Protein AF-X1B892-F1 (afdb_monomer)

Sequence (210 aa):
SEYISMDHISTSDSIESSKKTLGRYTFDPNDCYLYYQNTNYLSLSHLRIERKVFGLCFDNVGLSTVQRSTFSMNDVGFYDYDGDSNWVSSNTFSRNDYGMIVEDSHDYVIYDNEFNSNIDMAIYVDNTYGGLIRLNDIFQVSQGSGITIEDCWGTEQTPIEIADNEITSVFHYGIRILHTEHVWMEDNYVMFSYDGIGIEYSSDIGISKV

Structure (mmCIF, N/CA/C/O backbone):
data_AF-X1B892-F1
#
_entry.id   AF-X1B892-F1
#
loop_
_atom_site.group_PDB
_atom_site.id
_atom_site.type_symbol
_atom_site.label_atom_id
_atom_site.label_alt_id
_atom_site.label_comp_id
_atom_site.label_asym_id
_atom_site.label_entity_id
_atom_site.label_seq_id
_atom_site.pdbx_PDB_ins_code
_atom_site.Cartn_x
_atom_site.Cartn_y
_atom_site.Cartn_z
_atom_site.occupancy
_atom_site.B_iso_or_equiv
_atom_site.auth_seq_id
_atom_site.auth_comp_id
_atom_site.auth_asym_id
_atom_site.auth_atom_id
_atom_site.pdbx_PDB_model_num
ATOM 1 N N . SER A 1 1 ? -24.368 16.055 2.708 1.00 36.97 1 SER A N 1
ATOM 2 C CA . SER A 1 1 ? -22.994 15.781 2.268 1.00 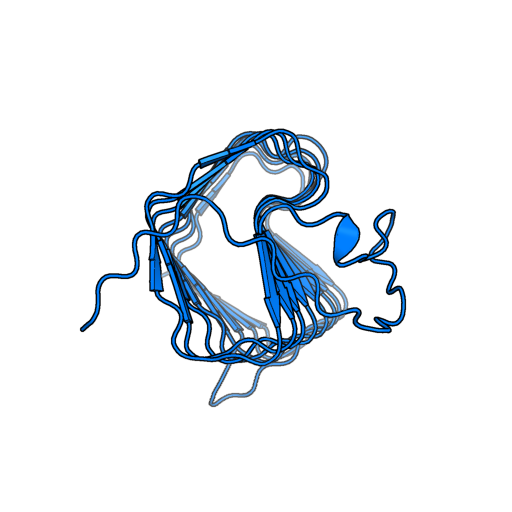36.97 1 SER A CA 1
ATOM 3 C C . SER A 1 1 ? -22.616 16.869 1.288 1.00 36.97 1 SER A C 1
ATOM 5 O O . SER A 1 1 ? -23.187 16.934 0.206 1.00 36.97 1 SER A O 1
ATOM 7 N N . GLU A 1 2 ? -21.763 17.802 1.701 1.00 27.84 2 GLU A N 1
ATOM 8 C CA . GLU A 1 2 ? -21.178 18.753 0.755 1.00 27.84 2 GLU A CA 1
ATOM 9 C C . GLU A 1 2 ? -20.145 17.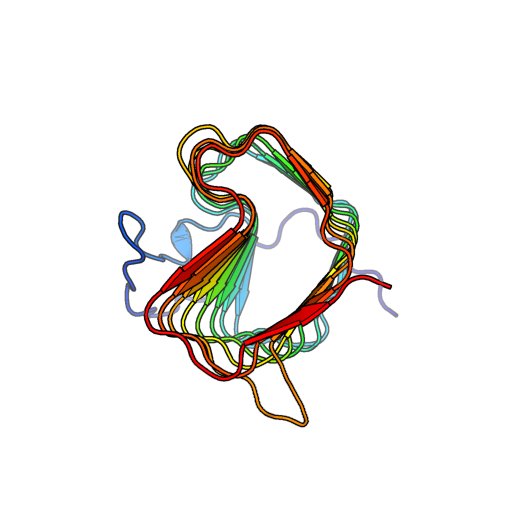991 -0.074 1.00 27.84 2 GLU A C 1
ATOM 11 O O . GLU A 1 2 ? -19.171 17.463 0.453 1.00 27.84 2 GLU A O 1
ATOM 16 N N . TYR A 1 3 ? -20.433 17.845 -1.366 1.00 29.53 3 TYR A N 1
ATOM 17 C CA . TYR A 1 3 ? -19.527 17.248 -2.335 1.00 29.53 3 TYR A CA 1
ATOM 18 C C . TYR A 1 3 ? -18.464 18.297 -2.645 1.00 29.53 3 TYR A C 1
ATOM 20 O O . TYR A 1 3 ? -18.676 19.214 -3.438 1.00 29.53 3 TYR A O 1
ATOM 28 N N . ILE A 1 4 ? -17.343 18.211 -1.946 1.00 33.72 4 ILE A N 1
ATOM 29 C CA . ILE A 1 4 ? -16.215 19.090 -2.183 1.00 33.72 4 ILE A CA 1
ATOM 30 C C . ILE A 1 4 ? -15.430 18.527 -3.378 1.00 33.72 4 ILE A C 1
ATOM 32 O O . ILE A 1 4 ? -14.600 17.636 -3.246 1.00 33.72 4 ILE A O 1
ATOM 36 N N . SER A 1 5 ? -15.746 19.026 -4.574 1.00 30.80 5 SER A N 1
ATOM 37 C CA . SER A 1 5 ? -14.918 18.866 -5.774 1.00 30.80 5 SER A CA 1
ATOM 38 C C . SER A 1 5 ? -13.843 19.950 -5.736 1.00 30.80 5 SER A C 1
ATOM 40 O O . SER A 1 5 ? -14.127 21.102 -6.062 1.00 30.80 5 SER A O 1
ATOM 42 N N . MET A 1 6 ? -12.637 19.619 -5.277 1.00 40.66 6 MET A N 1
ATOM 43 C CA . MET A 1 6 ? -11.525 20.570 -5.161 1.00 40.66 6 MET A CA 1
ATOM 44 C C . MET A 1 6 ? -10.417 20.224 -6.158 1.00 40.66 6 MET A C 1
ATOM 46 O O . MET A 1 6 ? -9.663 19.284 -5.947 1.00 40.66 6 MET A O 1
ATOM 50 N N . ASP A 1 7 ? -10.304 21.030 -7.217 1.00 32.31 7 ASP A N 1
ATOM 51 C CA . ASP A 1 7 ? -9.275 20.904 -8.266 1.00 32.31 7 ASP A CA 1
ATOM 52 C C . ASP A 1 7 ? -7.901 21.486 -7.884 1.00 32.31 7 ASP A C 1
ATOM 54 O O . ASP A 1 7 ? -6.952 21.381 -8.653 1.00 32.31 7 ASP A O 1
ATOM 58 N N . HIS A 1 8 ? -7.755 22.110 -6.715 1.00 38.22 8 HIS A N 1
ATOM 59 C CA . HIS A 1 8 ? -6.452 22.396 -6.110 1.00 38.22 8 HIS A CA 1
ATOM 60 C C . HIS A 1 8 ? -6.674 23.062 -4.753 1.00 38.22 8 HIS A C 1
ATOM 62 O O . HIS A 1 8 ? -7.182 24.183 -4.689 1.00 38.22 8 HIS A O 1
ATOM 68 N N . ILE A 1 9 ? -6.244 22.414 -3.673 1.00 39.62 9 ILE A N 1
ATOM 69 C CA . ILE A 1 9 ? -5.925 23.113 -2.430 1.00 39.62 9 ILE A CA 1
ATOM 70 C C . ILE A 1 9 ? -4.434 22.946 -2.186 1.00 39.62 9 ILE A C 1
ATOM 72 O O . ILE A 1 9 ? -3.948 21.855 -1.920 1.00 39.62 9 ILE A O 1
ATOM 76 N N . SER A 1 10 ? -3.715 24.055 -2.317 1.00 41.19 10 SER A N 1
ATOM 77 C CA . SER A 1 10 ? -2.451 24.260 -1.626 1.00 41.19 10 SER A CA 1
ATOM 78 C C . SER A 1 10 ? -2.811 24.886 -0.281 1.00 41.19 10 SER A C 1
ATOM 80 O O . SER A 1 10 ? -3.174 26.060 -0.220 1.00 41.19 10 SER A O 1
ATOM 82 N N . THR A 1 11 ? -2.784 24.095 0.787 1.00 38.50 11 THR A N 1
ATOM 83 C CA . THR A 1 11 ? -2.780 24.603 2.164 1.00 38.50 11 THR A CA 1
ATOM 84 C C . THR A 1 11 ? -1.348 24.563 2.657 1.00 38.50 11 THR A C 1
ATOM 86 O O . THR A 1 11 ? -0.900 23.583 3.240 1.00 38.50 11 THR A O 1
ATOM 89 N N . SER A 1 12 ? -0.607 25.630 2.368 1.00 38.22 12 SER A N 1
ATOM 90 C CA . SER A 1 12 ? 0.659 25.918 3.031 1.00 38.22 12 SER A CA 1
ATOM 91 C C . SER A 1 12 ? 0.370 26.597 4.371 1.00 38.22 12 SER A C 1
ATOM 93 O O . SER A 1 12 ? 0.472 27.820 4.477 1.00 38.22 12 SER A O 1
ATOM 95 N N . ASP A 1 13 ? 0.005 25.817 5.383 1.00 36.00 13 ASP A N 1
ATOM 96 C CA . ASP A 1 13 ? 0.339 26.199 6.751 1.00 36.00 13 ASP A CA 1
ATOM 97 C C . ASP A 1 13 ? 1.683 25.537 7.057 1.00 36.00 13 ASP A C 1
ATOM 99 O O . ASP A 1 13 ? 1.867 24.338 6.865 1.00 36.00 13 ASP A O 1
ATOM 103 N N . SER A 1 14 ? 2.677 26.355 7.398 1.00 37.66 14 SER A N 1
ATOM 104 C CA . SER A 1 14 ? 4.052 25.918 7.627 1.00 37.66 14 SER A CA 1
ATOM 1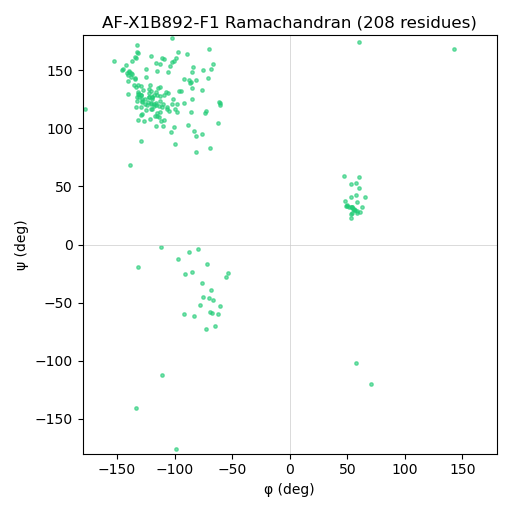05 C C . SER A 1 14 ? 4.104 24.940 8.799 1.00 37.66 14 SER A C 1
ATOM 107 O O . SER A 1 14 ? 4.004 25.355 9.955 1.00 37.66 14 SER A O 1
ATOM 109 N N . ILE A 1 15 ? 4.270 23.659 8.491 1.00 43.66 15 ILE A N 1
ATOM 110 C CA . ILE A 1 15 ? 4.434 22.591 9.471 1.00 43.66 15 ILE A CA 1
ATOM 111 C C . ILE A 1 15 ? 5.931 22.313 9.603 1.00 43.66 15 ILE A C 1
ATOM 113 O O . ILE A 1 15 ? 6.606 21.989 8.626 1.00 43.66 15 ILE A O 1
ATOM 117 N N . GLU A 1 16 ? 6.465 22.459 10.816 1.00 38.34 16 GLU A N 1
ATOM 118 C CA . GLU A 1 16 ? 7.753 21.868 11.186 1.00 38.34 16 GLU A CA 1
ATOM 119 C C . GLU A 1 16 ? 7.575 20.344 11.244 1.00 38.34 16 GLU A C 1
ATOM 121 O O . GLU A 1 16 ? 7.325 19.776 12.302 1.00 38.34 16 GLU A O 1
ATOM 126 N N . SER A 1 17 ? 7.657 19.671 10.097 1.00 44.16 17 SER A N 1
ATOM 127 C CA . SER A 1 17 ? 7.694 18.210 10.050 1.00 44.16 17 SER A CA 1
ATOM 128 C C . SER A 1 17 ? 9.134 17.740 10.247 1.00 44.16 17 SER A C 1
ATOM 130 O O . SER A 1 17 ? 10.042 18.134 9.505 1.00 44.16 17 SER A O 1
ATOM 132 N N . SER A 1 18 ? 9.365 16.876 11.231 1.00 45.47 18 SER A N 1
ATOM 133 C CA . SER A 1 18 ? 10.607 16.114 11.321 1.00 45.47 18 SER A CA 1
ATOM 134 C C . SER A 1 18 ? 10.760 15.248 10.070 1.00 45.47 18 SER A C 1
ATOM 136 O O . SER A 1 18 ? 9.906 14.420 9.779 1.00 45.47 18 SER A O 1
ATOM 138 N N . LYS A 1 19 ? 11.857 15.440 9.334 1.00 53.28 19 LYS A N 1
ATOM 139 C CA . LYS A 1 19 ? 12.235 14.608 8.187 1.00 53.28 19 LYS A CA 1
ATOM 140 C C . LYS A 1 19 ? 12.428 13.154 8.644 1.00 53.28 19 LYS A C 1
ATOM 142 O O . LYS A 1 19 ? 13.298 12.916 9.482 1.00 53.28 19 LYS A O 1
ATOM 147 N N . LYS A 1 20 ? 11.659 12.204 8.101 1.00 55.47 20 LYS A N 1
ATOM 148 C CA . LYS A 1 20 ? 11.778 10.756 8.387 1.00 55.47 20 LYS A CA 1
ATOM 149 C C . LYS A 1 20 ? 12.229 10.014 7.130 1.00 55.47 20 LYS A C 1
ATOM 151 O O . LYS A 1 20 ? 11.725 10.325 6.058 1.00 55.47 20 LYS A O 1
ATOM 156 N N . THR A 1 21 ? 13.198 9.101 7.237 1.00 50.28 21 THR A N 1
ATOM 157 C CA . THR A 1 21 ? 13.815 8.421 6.082 1.00 50.28 21 THR A CA 1
ATOM 158 C C . THR A 1 21 ? 13.361 6.960 5.966 1.00 50.28 21 THR A C 1
ATOM 160 O O . THR A 1 21 ? 13.681 6.162 6.838 1.00 50.28 21 THR A O 1
ATOM 163 N N . LEU A 1 22 ? 12.700 6.616 4.859 1.00 51.62 22 LEU A N 1
ATOM 164 C CA . LEU A 1 22 ? 12.280 5.280 4.422 1.00 51.62 22 LEU A CA 1
ATOM 165 C C . LEU A 1 22 ? 13.218 4.783 3.314 1.00 51.62 22 LEU A C 1
ATOM 167 O O . LEU A 1 22 ? 13.081 5.162 2.145 1.00 51.62 22 LEU A O 1
ATOM 171 N N . GLY A 1 23 ? 14.220 3.971 3.657 1.00 63.06 23 GLY A N 1
ATOM 172 C CA . GLY A 1 23 ? 15.230 3.526 2.690 1.00 63.06 23 GLY A CA 1
ATOM 173 C C . GLY A 1 23 ? 15.961 4.708 2.030 1.00 63.06 23 GLY A C 1
ATOM 174 O O . GLY A 1 23 ? 16.860 5.294 2.634 1.00 63.06 23 GLY A O 1
ATOM 175 N N . ARG A 1 24 ? 15.590 5.059 0.785 1.00 54.97 24 ARG A N 1
ATOM 176 C CA . ARG A 1 24 ? 16.119 6.236 0.059 1.00 54.97 24 ARG A CA 1
ATOM 177 C C . ARG A 1 24 ? 15.235 7.489 0.120 1.00 54.97 24 ARG A C 1
ATOM 179 O O . ARG A 1 24 ? 15.714 8.556 -0.261 1.00 54.97 24 ARG A O 1
ATOM 186 N N . TYR A 1 25 ? 13.984 7.389 0.566 1.00 65.31 25 TYR A N 1
ATOM 187 C CA . TYR A 1 25 ? 13.063 8.527 0.630 1.00 65.31 25 TYR A CA 1
ATOM 188 C C . TYR A 1 25 ? 13.142 9.189 1.981 1.00 65.31 25 TYR A C 1
ATOM 190 O O . TYR A 1 25 ? 13.281 8.517 2.988 1.00 65.31 25 TYR A O 1
ATOM 198 N N . THR A 1 26 ? 13.056 10.509 2.015 1.00 71.81 26 THR A N 1
ATOM 199 C CA . THR A 1 26 ? 12.811 11.236 3.254 1.00 71.81 26 THR A CA 1
ATOM 200 C C . THR A 1 26 ? 11.499 11.967 3.086 1.00 71.81 26 THR A C 1
ATOM 202 O O . THR A 1 26 ? 11.398 12.770 2.164 1.00 71.81 26 THR A O 1
ATOM 205 N N . PHE A 1 27 ? 10.507 11.673 3.925 1.00 72.88 27 PHE A N 1
ATOM 206 C CA . PHE A 1 27 ? 9.233 12.371 3.872 1.00 72.88 27 PHE A CA 1
ATOM 207 C C . PHE A 1 27 ? 9.454 13.860 4.147 1.00 72.88 27 PHE A C 1
ATOM 209 O O . PHE A 1 27 ? 10.015 14.256 5.176 1.00 72.88 27 PHE A O 1
ATOM 216 N N . ASP A 1 28 ? 9.031 14.674 3.191 1.00 76.88 28 ASP A N 1
ATOM 217 C CA . ASP A 1 28 ? 8.958 16.122 3.282 1.00 76.88 28 ASP A CA 1
ATOM 218 C C . ASP A 1 28 ? 7.572 16.503 2.744 1.00 76.88 28 ASP A C 1
ATOM 220 O O . ASP A 1 28 ? 7.287 16.233 1.576 1.00 76.88 28 ASP A O 1
ATOM 224 N N . PRO A 1 29 ? 6.688 17.116 3.547 1.00 76.81 29 PRO A N 1
ATOM 225 C CA . PRO A 1 29 ? 5.362 17.523 3.090 1.00 76.81 29 PRO A CA 1
ATOM 226 C C . PRO A 1 29 ? 5.389 18.402 1.834 1.00 76.81 29 PRO A C 1
ATOM 228 O O . PRO A 1 29 ? 4.421 18.428 1.076 1.00 76.81 29 PRO A O 1
ATOM 231 N N . ASN A 1 30 ? 6.498 19.110 1.582 1.00 79.19 30 ASN A N 1
ATOM 232 C CA . ASN A 1 30 ? 6.658 19.932 0.381 1.00 79.19 30 ASN A CA 1
ATOM 233 C C . ASN A 1 30 ? 6.845 19.107 -0.904 1.00 79.19 30 ASN A C 1
ATOM 235 O O . ASN A 1 30 ? 6.674 19.648 -1.998 1.00 79.19 30 ASN A O 1
ATOM 239 N N . ASP A 1 31 ? 7.176 17.822 -0.783 1.00 88.44 31 ASP A N 1
ATOM 240 C CA . ASP A 1 31 ? 7.338 16.896 -1.903 1.00 88.44 31 ASP A CA 1
ATOM 241 C C . ASP A 1 31 ? 6.007 16.214 -2.299 1.00 88.44 31 ASP A C 1
ATOM 243 O O . ASP A 1 31 ? 5.932 15.536 -3.332 1.00 88.44 31 ASP A O 1
ATOM 247 N N . CYS A 1 32 ? 4.939 16.437 -1.522 1.00 85.50 32 CYS A N 1
ATOM 248 C CA . CYS A 1 32 ? 3.584 15.957 -1.787 1.00 85.50 32 CYS A CA 1
ATOM 249 C C . CYS A 1 32 ? 2.806 16.896 -2.712 1.00 85.50 32 CYS A C 1
ATOM 251 O O . CYS A 1 32 ? 2.765 18.110 -2.513 1.00 85.50 32 CYS A O 1
ATOM 253 N N . TYR A 1 33 ? 2.118 16.339 -3.711 1.00 90.31 33 TYR A N 1
ATOM 254 C CA . TYR A 1 33 ? 1.236 17.143 -4.561 1.00 90.31 33 TYR A CA 1
ATOM 255 C C . TYR A 1 33 ? -0.080 17.512 -3.872 1.00 90.31 33 TYR A C 1
ATOM 257 O O . TYR A 1 33 ? -0.494 18.671 -3.933 1.00 90.31 33 TYR A O 1
ATOM 265 N N . LEU A 1 34 ? -0.720 16.546 -3.208 1.00 90.44 34 LEU A N 1
ATOM 266 C CA . LEU A 1 34 ? -1.817 16.789 -2.275 1.00 90.44 34 LEU A CA 1
ATOM 267 C C . LEU A 1 34 ? -1.400 16.300 -0.894 1.00 90.44 34 LEU A C 1
ATOM 269 O O . LEU A 1 34 ? -0.967 15.159 -0.748 1.00 90.44 34 LEU A O 1
ATOM 273 N N . TYR A 1 35 ? -1.54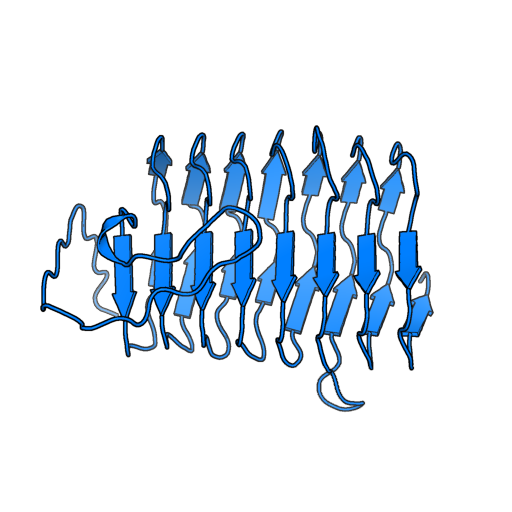6 17.166 0.101 1.00 93.88 35 TYR A N 1
ATOM 274 C CA . TYR A 1 35 ? -1.139 16.892 1.468 1.00 93.88 35 TYR A CA 1
ATOM 275 C C . TYR A 1 35 ? -2.258 17.274 2.429 1.00 93.88 35 TYR A C 1
ATOM 277 O O . TYR A 1 35 ? -2.726 18.416 2.423 1.00 93.88 35 TYR A O 1
ATOM 285 N N . TYR A 1 36 ? -2.685 16.307 3.233 1.00 92.56 36 TYR A N 1
ATOM 286 C CA . TYR A 1 36 ? -3.679 16.489 4.279 1.00 92.56 36 TYR A CA 1
ATOM 287 C C . TYR A 1 36 ? -3.072 16.082 5.611 1.00 92.56 36 TYR A C 1
ATOM 289 O O . TYR A 1 36 ? -2.452 15.026 5.704 1.00 92.56 36 TYR A O 1
ATOM 297 N N . GLN A 1 37 ? -3.282 16.918 6.626 1.00 95.19 37 GLN A N 1
ATOM 298 C CA . GLN A 1 37 ? -2.739 16.689 7.953 1.00 95.19 37 GLN A CA 1
ATOM 299 C C . GLN A 1 37 ? -3.788 16.916 9.038 1.00 95.19 37 GLN A C 1
ATOM 301 O O . GLN A 1 37 ? -4.576 17.861 8.928 1.00 95.19 37 GLN A O 1
ATOM 306 N N . ASN A 1 38 ? -3.756 16.110 10.103 1.00 93.81 38 ASN A N 1
ATOM 307 C CA . ASN A 1 38 ? -4.549 16.312 11.323 1.00 93.81 38 ASN A CA 1
ATOM 308 C C . ASN A 1 38 ? -6.055 16.479 11.042 1.00 93.81 38 ASN A C 1
ATOM 310 O O . ASN A 1 38 ? -6.723 17.355 11.602 1.00 93.81 38 ASN A O 1
ATOM 314 N N . THR A 1 39 ? -6.593 15.681 10.123 1.00 91.75 39 THR A N 1
ATOM 315 C CA . THR A 1 39 ? -7.981 15.798 9.664 1.00 91.75 39 THR A CA 1
ATOM 316 C C . THR A 1 39 ? -8.623 14.431 9.537 1.00 91.75 39 THR A C 1
ATOM 318 O O . THR A 1 39 ? -7.941 13.433 9.379 1.00 91.75 39 THR A O 1
ATOM 321 N N . ASN A 1 40 ? -9.950 14.377 9.585 1.00 95.75 40 ASN A N 1
ATOM 322 C CA . ASN A 1 40 ? -10.691 13.126 9.489 1.00 95.75 40 ASN A CA 1
ATOM 323 C C . ASN A 1 40 ? -11.832 13.238 8.480 1.00 95.75 40 ASN A C 1
ATOM 325 O O . ASN A 1 40 ? -12.256 14.346 8.136 1.00 95.75 40 ASN A O 1
ATOM 329 N N . TYR A 1 41 ? -12.383 12.094 8.076 1.00 96.31 41 TYR A N 1
ATOM 330 C CA . TYR A 1 41 ? -13.592 12.011 7.248 1.00 96.31 41 TYR A CA 1
ATOM 331 C C . TYR A 1 41 ? -13.450 12.646 5.857 1.00 96.31 41 TYR A C 1
ATOM 333 O O . TYR A 1 41 ? -14.415 13.187 5.304 1.00 96.31 41 TYR A O 1
ATOM 341 N N . LEU A 1 42 ? -12.252 12.590 5.270 1.00 95.50 42 LEU A N 1
ATOM 342 C CA . LEU A 1 42 ? -12.055 12.985 3.880 1.00 95.50 42 LEU A CA 1
ATOM 343 C C . LEU A 1 42 ? -12.696 11.949 2.952 1.00 95.50 42 LEU A C 1
ATOM 345 O O . LEU A 1 42 ? -12.650 10.749 3.200 1.00 95.50 42 LEU A O 1
ATOM 349 N N . SER A 1 43 ? -13.270 12.412 1.846 1.00 96.69 43 SER A N 1
ATOM 350 C CA . SER A 1 43 ? -13.787 11.548 0.782 1.00 96.69 43 SER A CA 1
ATOM 351 C C . SER A 1 43 ? -13.225 12.026 -0.549 1.00 96.69 43 SER A C 1
ATOM 353 O O . SER A 1 43 ? -13.830 12.854 -1.233 1.00 96.69 43 SER A O 1
ATOM 355 N N . LEU A 1 44 ? -12.062 11.499 -0.911 1.00 95.94 44 LEU A N 1
ATOM 356 C CA . LEU A 1 44 ? -11.346 11.837 -2.132 1.00 95.94 44 LEU A CA 1
ATOM 357 C C . LEU A 1 44 ? -11.678 10.816 -3.220 1.00 95.94 44 LEU A C 1
ATOM 359 O O . LEU A 1 44 ? -11.654 9.606 -2.989 1.00 95.94 44 LEU A O 1
ATOM 363 N N . SER A 1 45 ? -12.018 11.290 -4.419 1.00 97.19 45 SER A N 1
ATOM 364 C CA . SER A 1 45 ? -12.272 10.382 -5.536 1.00 97.19 45 SER A CA 1
ATOM 365 C C . SER A 1 45 ? -11.992 10.993 -6.896 1.00 97.19 45 SER A C 1
ATOM 367 O O . SER A 1 45 ? -12.053 12.212 -7.040 1.00 97.19 45 SER A O 1
ATOM 369 N N . HIS A 1 46 ? -11.756 10.139 -7.896 1.00 96.38 46 HIS A N 1
ATOM 370 C CA . HIS A 1 46 ? -11.527 10.545 -9.289 1.00 96.38 46 HIS A CA 1
ATOM 371 C C . HIS A 1 46 ? -10.333 11.496 -9.462 1.00 96.38 46 HIS A C 1
ATOM 373 O O . HIS A 1 46 ? -10.310 12.313 -10.383 1.00 96.38 46 HIS A O 1
ATOM 379 N N . LEU A 1 47 ? -9.333 11.388 -8.583 1.00 95.50 47 LEU A N 1
ATOM 380 C CA . LEU A 1 47 ? -8.093 12.143 -8.706 1.00 95.50 47 LEU A CA 1
ATOM 381 C C . LEU A 1 47 ? -7.224 11.538 -9.807 1.00 95.50 47 LEU A C 1
ATOM 383 O O . LEU A 1 47 ? -7.228 10.328 -10.035 1.00 95.50 47 LEU A O 1
ATOM 387 N N . ARG A 1 48 ? -6.425 12.381 -10.458 1.00 96.88 48 ARG A N 1
ATOM 388 C CA . ARG A 1 48 ? -5.370 11.947 -11.372 1.00 96.88 48 ARG A CA 1
ATOM 389 C C . ARG A 1 48 ? -4.084 12.687 -11.037 1.00 96.88 48 ARG A C 1
ATOM 391 O O . ARG A 1 48 ? -3.975 13.877 -11.321 1.00 96.88 48 ARG A O 1
ATOM 398 N N . ILE A 1 49 ? -3.127 11.983 -10.440 1.00 94.94 49 ILE A N 1
ATOM 399 C CA . ILE A 1 49 ? -1.872 12.565 -9.955 1.00 94.94 49 ILE A CA 1
ATOM 400 C C . ILE A 1 49 ? -0.696 11.840 -10.600 1.00 94.94 49 ILE A C 1
ATOM 402 O O . ILE A 1 49 ? -0.565 10.618 -10.492 1.00 94.94 49 ILE A O 1
ATOM 406 N N . GLU A 1 50 ? 0.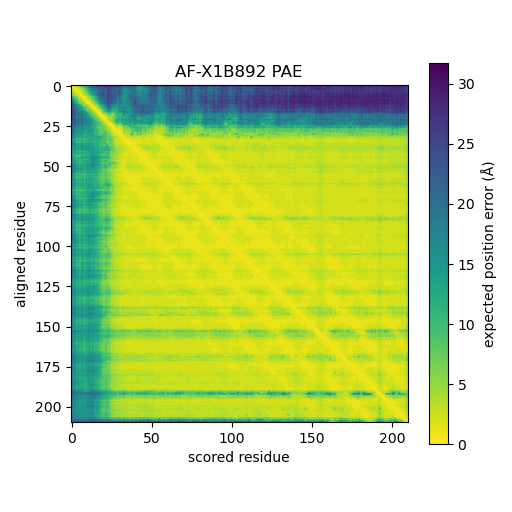159 12.598 -11.288 1.00 95.94 50 GLU A N 1
ATOM 407 C CA . GLU A 1 50 ? 1.285 12.030 -12.022 1.00 95.94 50 GLU A CA 1
ATOM 408 C C . GLU A 1 50 ? 2.568 12.853 -11.897 1.00 95.94 50 GLU A C 1
ATOM 410 O O . GLU A 1 50 ? 2.520 14.089 -11.854 1.00 95.94 50 GLU A O 1
ATOM 415 N N . ARG A 1 51 ? 3.718 12.164 -11.962 1.00 93.38 51 ARG A N 1
ATOM 416 C CA . ARG A 1 51 ? 5.062 12.770 -12.055 1.00 93.38 51 ARG A CA 1
ATOM 417 C C . ARG A 1 51 ? 5.407 13.665 -10.870 1.00 93.38 51 ARG A C 1
ATOM 419 O O . ARG A 1 51 ? 5.832 14.811 -11.050 1.00 93.38 51 ARG A O 1
ATOM 426 N N . LYS A 1 52 ? 5.181 13.142 -9.669 1.00 94.69 52 LYS A N 1
ATOM 427 C CA . LYS A 1 52 ? 5.494 13.766 -8.380 1.00 94.69 52 LYS A CA 1
ATOM 428 C C . LYS A 1 52 ? 6.456 12.890 -7.597 1.00 94.69 52 LYS A C 1
ATOM 430 O O . LYS A 1 52 ? 6.579 11.712 -7.894 1.00 94.69 52 LYS A O 1
ATOM 435 N N . VAL A 1 53 ? 7.109 13.462 -6.594 1.00 94.00 53 VAL A N 1
ATOM 436 C CA . VAL A 1 53 ? 7.829 12.640 -5.619 1.00 94.00 53 VAL A CA 1
ATOM 437 C C . VAL A 1 53 ? 6.780 11.862 -4.825 1.00 94.00 53 VAL A C 1
ATOM 439 O O . VAL A 1 53 ? 6.696 10.650 -4.965 1.00 94.00 53 VAL A O 1
ATOM 442 N N . PHE A 1 54 ? 5.857 12.555 -4.153 1.00 95.38 54 PHE A N 1
ATOM 443 C CA . PHE A 1 54 ? 4.686 11.926 -3.544 1.00 95.38 54 PHE A CA 1
ATOM 444 C C . PHE A 1 54 ? 3.387 12.422 -4.197 1.00 95.38 54 PHE A C 1
ATOM 446 O O . PHE A 1 54 ? 3.174 13.625 -4.380 1.00 95.38 54 PHE A O 1
ATOM 453 N N . GLY A 1 55 ? 2.506 11.494 -4.577 1.00 96.62 55 GLY A N 1
ATOM 454 C CA . GLY A 1 55 ? 1.229 11.806 -5.215 1.00 96.62 55 GLY A CA 1
ATOM 455 C C . GLY A 1 55 ? 0.220 12.411 -4.234 1.00 96.62 55 GLY A C 1
ATOM 456 O O . GLY A 1 55 ? -0.079 13.606 -4.291 1.00 96.62 55 GLY A O 1
ATOM 457 N N . LEU A 1 56 ? -0.310 11.582 -3.339 1.00 96.75 56 LEU A N 1
ATOM 458 C CA . LEU A 1 56 ? -1.177 11.992 -2.232 1.00 96.75 56 LEU A CA 1
ATOM 459 C C . LEU A 1 56 ? -0.543 11.560 -0.909 1.00 96.75 56 LEU A C 1
ATOM 461 O O . LEU A 1 56 ? -0.051 10.441 -0.805 1.00 96.75 56 LEU A O 1
ATOM 465 N N . CYS A 1 57 ? -0.585 12.443 0.081 1.00 97.56 57 CYS A N 1
ATOM 466 C CA . CYS A 1 57 ? -0.014 12.220 1.399 1.00 97.56 57 CYS A CA 1
ATOM 467 C C . CYS A 1 57 ? -1.039 12.521 2.491 1.00 97.56 57 CYS A C 1
ATOM 469 O O . CYS A 1 57 ? -1.624 13.612 2.513 1.00 97.56 57 CYS A O 1
ATOM 471 N N . PHE A 1 58 ? -1.209 11.568 3.394 1.00 96.44 58 PHE A N 1
ATOM 472 C CA . PHE A 1 58 ? -1.925 11.682 4.654 1.00 96.44 58 PHE A CA 1
ATOM 473 C C . PHE A 1 58 ? -0.904 11.640 5.797 1.00 96.44 58 PHE A C 1
ATOM 475 O O . PHE A 1 58 ? -0.043 10.770 5.811 1.00 96.44 58 PHE A O 1
ATOM 482 N N . ASP A 1 59 ? -0.976 12.610 6.709 1.00 96.00 59 ASP A N 1
ATOM 483 C CA . ASP A 1 59 ? -0.183 12.658 7.947 1.00 96.00 59 ASP A CA 1
ATOM 484 C C . ASP A 1 59 ? -1.132 12.903 9.129 1.00 96.00 59 ASP A C 1
ATOM 486 O O . ASP A 1 59 ? -1.759 13.965 9.228 1.00 96.00 59 ASP A O 1
ATOM 490 N N . ASN A 1 60 ? -1.298 11.906 9.997 1.00 95.94 60 ASN A N 1
ATOM 491 C CA . ASN A 1 60 ? -2.292 11.922 11.069 1.00 95.94 60 ASN A CA 1
ATOM 492 C C . ASN A 1 60 ? -3.707 12.211 10.532 1.00 95.94 60 ASN A C 1
ATOM 494 O O . ASN A 1 60 ? -4.395 13.160 10.938 1.00 95.94 60 ASN A O 1
ATOM 498 N N . VAL A 1 61 ? -4.111 11.432 9.525 1.00 96.19 61 VAL A N 1
ATOM 499 C CA . VAL A 1 61 ? -5.447 11.484 8.921 1.00 96.19 61 VAL A CA 1
ATOM 500 C C . VAL A 1 61 ? -6.192 10.203 9.238 1.00 96.19 61 VAL A C 1
ATOM 502 O O . VAL A 1 61 ? -5.641 9.121 9.077 1.00 96.19 61 VAL A O 1
ATOM 505 N N . GLY A 1 62 ? -7.460 10.306 9.625 1.00 97.00 62 GLY A N 1
ATOM 506 C CA . GLY A 1 62 ? -8.260 9.131 9.950 1.00 97.00 62 GLY A CA 1
ATOM 507 C C . GLY A 1 62 ? -9.646 9.095 9.323 1.00 97.00 62 GLY A C 1
ATOM 508 O O . GLY A 1 62 ? -10.179 10.094 8.821 1.00 97.00 62 GLY A O 1
ATOM 509 N N . LEU A 1 63 ? -10.257 7.911 9.360 1.00 97.94 63 LEU A N 1
ATOM 510 C CA . LEU A 1 63 ? -11.632 7.635 8.933 1.00 97.94 63 LEU A CA 1
ATOM 511 C C . LEU A 1 63 ? -11.945 8.196 7.538 1.00 97.94 63 LEU A C 1
ATOM 513 O O . LEU A 1 63 ? -13.048 8.687 7.280 1.00 97.94 63 LEU A O 1
ATOM 517 N N . SER A 1 64 ? -10.946 8.193 6.659 1.00 97.75 64 SER A N 1
ATOM 518 C CA . SER A 1 64 ? -11.006 8.827 5.348 1.00 97.75 64 SER A CA 1
ATOM 519 C C . SER A 1 64 ? -11.052 7.790 4.234 1.00 97.75 64 SER A C 1
ATOM 521 O O . SER A 1 64 ? -10.708 6.627 4.415 1.00 97.75 64 SER A O 1
ATOM 523 N N . THR A 1 65 ? -11.518 8.194 3.056 1.00 98.06 65 THR A N 1
ATOM 524 C CA . THR A 1 65 ? -11.622 7.322 1.886 1.00 98.06 65 THR A CA 1
ATOM 525 C C . THR A 1 65 ? -10.944 7.946 0.676 1.00 98.06 65 THR A C 1
ATOM 527 O O . THR A 1 65 ? -11.206 9.104 0.341 1.00 98.06 65 TH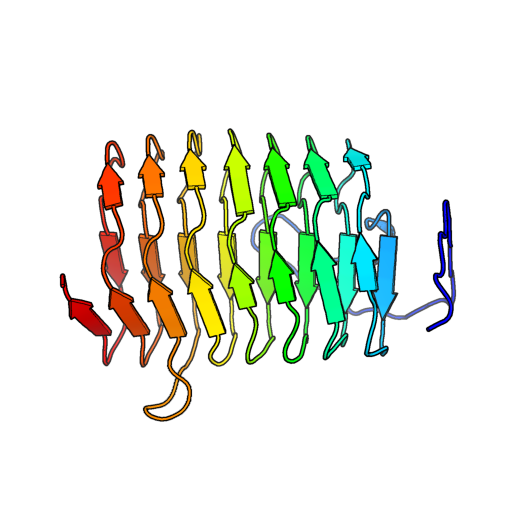R A O 1
ATOM 530 N N . VAL A 1 66 ? -10.130 7.152 -0.020 1.00 98.44 66 VAL A N 1
ATOM 531 C CA . VAL A 1 66 ? -9.539 7.471 -1.324 1.00 98.44 66 VAL A CA 1
ATOM 532 C C . VAL A 1 66 ? -9.983 6.412 -2.320 1.00 98.44 66 VAL A C 1
ATOM 534 O O . VAL A 1 66 ? -9.652 5.236 -2.170 1.00 98.44 66 VAL A O 1
ATOM 537 N N . GLN A 1 67 ? -10.736 6.808 -3.346 1.00 98.56 67 GLN A N 1
ATOM 538 C CA . GLN A 1 67 ? -11.284 5.835 -4.290 1.00 98.56 67 GLN A CA 1
ATOM 539 C C . GLN A 1 67 ? -11.304 6.275 -5.749 1.00 98.56 67 GLN A C 1
ATOM 541 O O . GLN A 1 67 ? -11.402 7.464 -6.052 1.00 98.56 67 GLN A O 1
ATOM 546 N N . ARG A 1 68 ? -11.285 5.315 -6.681 1.00 98.06 68 ARG A N 1
ATOM 547 C CA . ARG A 1 68 ? -11.451 5.576 -8.129 1.00 98.06 68 ARG A CA 1
ATOM 548 C C . ARG A 1 68 ? -10.474 6.604 -8.688 1.00 98.06 68 ARG A C 1
ATOM 550 O O . ARG A 1 68 ? -10.833 7.383 -9.567 1.00 98.06 68 ARG A O 1
ATOM 557 N N . SER A 1 69 ? -9.271 6.652 -8.138 1.00 98.19 69 SER A N 1
ATOM 558 C CA . SER A 1 69 ? -8.233 7.607 -8.509 1.00 98.19 69 SER A CA 1
ATOM 559 C C . SER A 1 69 ? -7.081 6.910 -9.223 1.00 98.19 69 SER A C 1
ATOM 561 O O . SER A 1 69 ? -6.907 5.697 -9.131 1.00 98.19 69 SER A O 1
ATOM 563 N N . THR A 1 70 ? -6.289 7.681 -9.959 1.00 98.44 70 THR A N 1
ATOM 564 C CA . THR A 1 70 ? -5.104 7.196 -10.664 1.00 98.44 70 THR A CA 1
ATOM 565 C C . THR A 1 70 ? -3.866 7.927 -10.165 1.00 98.44 70 THR A C 1
ATOM 567 O O . THR A 1 70 ? -3.766 9.149 -10.295 1.00 98.44 70 THR A O 1
ATOM 570 N N . PHE A 1 71 ? -2.900 7.163 -9.660 1.00 98.25 71 PHE A N 1
ATOM 571 C CA . PHE A 1 71 ? -1.594 7.642 -9.219 1.00 98.25 71 PHE A CA 1
ATOM 572 C C . PHE A 1 71 ? -0.527 6.990 -10.096 1.00 98.25 71 PHE A C 1
ATOM 574 O O . PHE A 1 71 ? -0.343 5.770 -10.039 1.00 98.25 71 PHE A O 1
ATOM 581 N N . SER A 1 72 ? 0.145 7.761 -10.957 1.00 98.19 72 SER A N 1
ATOM 582 C CA . SER A 1 72 ? 1.118 7.163 -11.880 1.00 98.19 72 SER A CA 1
ATOM 583 C C . SER A 1 72 ? 2.404 7.939 -12.104 1.00 98.19 72 SER A C 1
ATOM 585 O O . SER A 1 72 ? 2.406 9.165 -12.125 1.00 98.19 72 SER A O 1
ATOM 587 N N . MET A 1 73 ? 3.504 7.225 -12.356 1.00 97.62 73 MET A N 1
ATOM 588 C CA . MET A 1 73 ? 4.819 7.837 -12.596 1.00 97.62 73 MET A CA 1
ATOM 589 C C . MET A 1 73 ? 5.277 8.751 -11.447 1.00 97.62 73 MET A C 1
ATOM 591 O O . MET A 1 73 ? 5.949 9.745 -11.713 1.00 97.62 73 MET A O 1
ATOM 595 N N . ASN A 1 74 ? 4.869 8.470 -10.208 1.00 96.44 74 ASN A N 1
ATOM 596 C CA . ASN A 1 74 ? 5.370 9.145 -9.011 1.00 96.44 74 ASN A CA 1
ATOM 597 C C . ASN A 1 74 ? 6.472 8.309 -8.352 1.00 96.44 74 ASN A C 1
ATOM 599 O O . ASN A 1 74 ? 6.568 7.119 -8.630 1.00 96.44 74 ASN A O 1
ATOM 603 N N . ASP A 1 75 ? 7.254 8.867 -7.437 1.00 97.44 75 ASP A N 1
ATOM 604 C CA . ASP A 1 75 ? 8.111 8.004 -6.618 1.00 97.44 75 ASP A CA 1
ATOM 605 C C . ASP A 1 75 ? 7.223 7.201 -5.649 1.00 97.44 75 ASP A C 1
ATOM 607 O O . ASP A 1 75 ? 7.305 5.981 -5.590 1.00 97.44 75 ASP A O 1
ATOM 611 N N . VAL A 1 76 ? 6.263 7.855 -4.990 1.00 98.12 76 VAL A N 1
ATOM 612 C CA . VAL A 1 76 ? 5.228 7.213 -4.168 1.00 98.12 76 VAL A CA 1
ATOM 613 C C . VAL A 1 76 ? 3.845 7.659 -4.638 1.00 98.12 76 VAL A C 1
ATOM 615 O O . VAL A 1 76 ? 3.560 8.856 -4.717 1.00 98.12 76 VAL A O 1
ATOM 618 N N . GLY A 1 77 ? 2.966 6.710 -4.971 1.00 98.19 77 GLY A N 1
ATOM 619 C CA . GLY A 1 77 ? 1.608 7.013 -5.433 1.00 98.19 77 GLY A CA 1
ATOM 620 C C . GLY A 1 77 ? 0.720 7.589 -4.326 1.00 98.19 77 GLY A C 1
ATOM 621 O O . GLY A 1 77 ? 0.219 8.710 -4.455 1.00 98.19 77 GLY A O 1
ATOM 622 N N . PHE A 1 78 ? 0.560 6.836 -3.239 1.00 98.38 78 PHE A N 1
ATOM 623 C CA . PHE A 1 78 ? -0.136 7.261 -2.023 1.00 98.38 78 PHE A CA 1
ATOM 624 C C . PHE A 1 78 ? 0.684 6.912 -0.779 1.00 98.38 78 PHE A C 1
ATOM 626 O O . PHE A 1 78 ? 1.225 5.812 -0.686 1.00 98.38 78 PHE A O 1
ATOM 633 N N . TYR A 1 79 ? 0.774 7.856 0.152 1.00 97.94 79 TYR A N 1
ATOM 634 C CA . TYR A 1 79 ? 1.463 7.699 1.423 1.00 97.94 79 TYR A CA 1
ATOM 635 C C . TYR A 1 79 ? 0.507 8.011 2.573 1.00 97.94 79 TYR A C 1
ATOM 637 O O . TYR A 1 79 ? -0.025 9.120 2.633 1.00 97.94 79 TYR A O 1
ATOM 645 N N . ASP A 1 80 ? 0.285 7.034 3.447 1.00 97.69 80 ASP A N 1
ATOM 646 C CA . ASP A 1 80 ? -0.494 7.169 4.678 1.00 97.69 80 ASP A CA 1
ATOM 647 C C . ASP A 1 80 ? 0.442 7.021 5.878 1.00 97.69 80 ASP A C 1
ATOM 649 O O . ASP A 1 80 ? 1.051 5.967 6.056 1.00 97.69 80 ASP A O 1
ATOM 653 N N . TYR A 1 81 ? 0.608 8.094 6.644 1.00 96.88 81 TYR A N 1
ATOM 654 C CA . TYR A 1 81 ? 1.511 8.166 7.784 1.00 96.88 81 TYR A CA 1
ATOM 655 C C . TYR A 1 81 ? 0.742 8.539 9.047 1.00 96.88 81 TYR A C 1
ATOM 657 O O . TYR A 1 81 ? 0.000 9.525 9.042 1.00 96.88 81 TYR A O 1
ATOM 665 N N . ASP A 1 82 ? 0.940 7.776 10.125 1.00 96.12 82 ASP A N 1
ATOM 666 C CA . ASP A 1 82 ? 0.222 7.958 11.400 1.00 96.12 82 ASP A CA 1
ATOM 667 C C . ASP A 1 82 ? -1.312 7.965 11.202 1.00 96.12 82 ASP A C 1
ATOM 669 O O . ASP A 1 82 ? -2.054 8.703 11.847 1.00 96.12 82 ASP A O 1
ATOM 673 N N . GLY A 1 83 ? -1.795 7.207 10.211 1.00 96.12 83 GLY A N 1
ATOM 674 C CA . GLY A 1 83 ? -3.194 7.184 9.802 1.00 96.12 83 GLY A CA 1
ATOM 675 C C . GLY A 1 83 ? -4.050 6.240 10.645 1.00 96.12 83 GLY A C 1
ATOM 676 O O . GLY A 1 83 ? -3.574 5.224 11.145 1.00 96.12 83 GLY A O 1
ATOM 677 N N . ASP A 1 84 ? -5.345 6.539 10.758 1.00 96.94 84 ASP A N 1
ATOM 678 C CA . ASP A 1 84 ? -6.304 5.719 11.516 1.00 96.94 84 ASP A CA 1
ATOM 679 C C . ASP A 1 84 ? -7.495 5.305 10.650 1.00 96.94 84 ASP A C 1
ATOM 681 O O . ASP A 1 84 ? -8.319 6.141 10.271 1.00 96.94 84 ASP A O 1
ATOM 685 N N . SER A 1 85 ? -7.665 4.008 10.393 1.00 97.88 85 SER A N 1
ATOM 686 C CA . SER A 1 85 ? -8.888 3.476 9.779 1.00 97.88 85 SER A CA 1
ATOM 687 C C . SER A 1 85 ? -9.205 4.078 8.398 1.00 97.88 85 SER A C 1
ATOM 689 O O . SER A 1 85 ? -10.368 4.334 8.057 1.00 97.88 85 SER A O 1
ATOM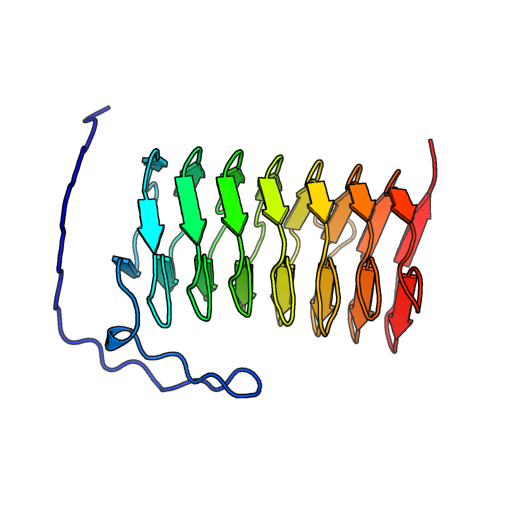 691 N N . ASN A 1 86 ? -8.175 4.350 7.593 1.00 98.19 86 ASN A N 1
ATOM 692 C CA . ASN A 1 86 ? -8.336 4.875 6.238 1.00 98.19 86 ASN A CA 1
ATOM 693 C C . ASN A 1 86 ? -8.657 3.764 5.231 1.00 98.19 86 ASN A C 1
ATOM 695 O O . ASN A 1 86 ? -8.103 2.667 5.274 1.00 98.19 86 ASN A O 1
ATOM 699 N N . TRP A 1 87 ? -9.545 4.070 4.282 1.00 98.62 87 TRP A N 1
ATOM 700 C CA . TRP A 1 87 ? -9.994 3.154 3.236 1.00 98.62 87 TRP A CA 1
ATOM 701 C C . TRP A 1 87 ? -9.490 3.594 1.861 1.00 98.62 87 TRP A C 1
ATOM 703 O O . TRP A 1 87 ? -9.890 4.635 1.337 1.00 98.62 87 TRP A O 1
ATOM 713 N N . VAL A 1 88 ? -8.692 2.754 1.211 1.00 98.75 88 VAL A N 1
ATOM 714 C CA . VAL A 1 88 ? -8.183 2.969 -0.148 1.00 98.75 88 VAL A CA 1
ATOM 715 C C . VAL A 1 88 ? -8.732 1.898 -1.077 1.00 98.75 88 VAL A C 1
ATOM 717 O O . VAL A 1 88 ? -8.407 0.719 -0.927 1.00 98.75 88 VAL A O 1
ATOM 720 N N . SER A 1 89 ? -9.580 2.284 -2.036 1.00 98.81 89 SER A N 1
ATOM 721 C CA . SER A 1 89 ? -10.237 1.304 -2.910 1.00 98.81 89 SER A CA 1
ATOM 722 C C . SER A 1 89 ? -10.512 1.692 -4.352 1.00 98.81 89 SER A C 1
ATOM 724 O O . SER A 1 89 ? -10.760 2.849 -4.685 1.00 98.81 89 SER A O 1
ATOM 726 N N . SER A 1 90 ? -10.516 0.695 -5.239 1.00 98.62 90 SER A N 1
ATOM 727 C CA . SER A 1 90 ? -10.792 0.884 -6.668 1.00 98.62 90 SER A CA 1
ATOM 728 C C . SER A 1 90 ? -9.884 1.933 -7.317 1.00 98.62 90 SER A C 1
ATOM 730 O O . SER A 1 90 ? -10.325 2.662 -8.204 1.00 98.62 90 SER A O 1
ATOM 732 N N . ASN A 1 91 ? -8.639 2.071 -6.854 1.00 98.75 91 ASN A N 1
ATOM 733 C CA . ASN A 1 91 ? -7.647 2.975 -7.434 1.00 98.75 91 ASN A CA 1
ATOM 734 C C . ASN A 1 91 ? -6.688 2.226 -8.365 1.00 98.75 91 ASN A C 1
ATOM 736 O O . ASN A 1 91 ? -6.507 1.016 -8.253 1.00 98.75 91 ASN A O 1
ATOM 740 N N . THR A 1 92 ? -6.024 2.973 -9.245 1.00 98.75 92 THR A N 1
ATOM 741 C CA . THR A 1 92 ? -4.938 2.468 -10.090 1.00 98.75 92 THR A CA 1
ATOM 742 C C . THR A 1 92 ? -3.621 3.131 -9.696 1.00 98.75 92 THR A C 1
ATOM 744 O O . THR A 1 92 ? -3.460 4.346 -9.846 1.00 98.75 92 THR A O 1
ATOM 747 N N . PHE A 1 93 ? -2.654 2.329 -9.264 1.00 98.75 93 PHE A N 1
ATOM 748 C CA . PHE A 1 93 ? -1.285 2.733 -8.953 1.00 98.75 93 PHE A CA 1
ATOM 749 C C . PHE A 1 93 ? -0.346 2.169 -10.012 1.00 98.75 93 PHE A C 1
ATOM 751 O O . PHE A 1 93 ? -0.095 0.964 -10.032 1.00 98.75 93 PHE A O 1
ATOM 758 N N . SER A 1 94 ? 0.179 3.011 -10.906 1.00 98.56 94 SER A N 1
ATOM 759 C CA . SER A 1 94 ? 0.990 2.506 -12.018 1.00 98.56 94 SER A CA 1
ATOM 760 C C . SER A 1 94 ? 2.311 3.218 -12.252 1.00 98.56 94 SER A C 1
ATOM 762 O O . SER A 1 94 ? 2.382 4.442 -12.296 1.00 98.56 94 SER A O 1
ATOM 764 N N . ARG A 1 95 ? 3.370 2.441 -12.506 1.00 98.25 95 ARG A N 1
ATOM 765 C CA . ARG A 1 95 ? 4.711 2.970 -12.815 1.00 98.25 95 ARG A CA 1
ATOM 766 C C . ARG A 1 95 ? 5.254 3.920 -11.750 1.00 98.25 95 ARG A C 1
ATOM 768 O O . ARG A 1 95 ? 5.967 4.853 -12.106 1.00 98.25 95 ARG A O 1
ATOM 775 N N . ASN A 1 96 ? 4.876 3.724 -10.491 1.00 98.25 96 ASN A N 1
ATOM 776 C CA . ASN A 1 96 ? 5.496 4.432 -9.381 1.00 98.25 96 ASN A CA 1
ATOM 777 C C . ASN A 1 96 ? 6.711 3.644 -8.872 1.00 98.25 96 ASN A C 1
ATOM 779 O O . ASN A 1 96 ? 6.802 2.452 -9.169 1.00 98.25 96 ASN A O 1
ATOM 783 N N . ASP A 1 97 ? 7.608 4.247 -8.089 1.00 98.06 97 ASP A N 1
ATOM 784 C CA . ASP A 1 97 ? 8.601 3.434 -7.368 1.00 98.06 97 ASP A CA 1
ATOM 785 C C . ASP A 1 97 ? 7.889 2.570 -6.319 1.00 98.06 97 ASP A C 1
ATOM 787 O O . ASP A 1 97 ? 8.032 1.347 -6.309 1.00 98.06 97 ASP A O 1
ATOM 791 N N . TYR A 1 98 ? 7.008 3.199 -5.545 1.00 98.38 98 TYR A N 1
ATOM 792 C CA . TYR A 1 98 ? 6.088 2.573 -4.610 1.00 98.38 98 TYR A CA 1
ATOM 793 C C . TYR A 1 98 ? 4.656 2.918 -5.009 1.00 98.38 98 TYR A C 1
ATOM 795 O O . TYR A 1 98 ? 4.304 4.089 -5.170 1.00 98.38 98 TYR A O 1
ATOM 803 N N . GLY A 1 99 ? 3.804 1.906 -5.173 1.00 98.50 99 GLY A N 1
ATOM 804 C CA . GLY A 1 99 ? 2.381 2.139 -5.413 1.00 98.50 99 GLY A CA 1
ATOM 805 C C . GLY A 1 99 ? 1.745 2.851 -4.221 1.00 98.50 99 GLY A C 1
ATOM 806 O O . GLY A 1 99 ? 1.261 3.977 -4.347 1.00 98.50 99 GLY A O 1
ATOM 807 N N . MET A 1 100 ? 1.817 2.204 -3.061 1.00 98.50 100 MET A N 1
ATOM 808 C CA . MET A 1 100 ? 1.306 2.707 -1.795 1.00 98.50 100 MET A CA 1
ATOM 809 C C . MET A 1 100 ? 2.265 2.377 -0.650 1.00 98.50 100 MET A C 1
ATOM 811 O O . MET A 1 100 ? 2.820 1.277 -0.605 1.00 98.50 100 MET A O 1
ATOM 815 N N . ILE A 1 101 ? 2.430 3.328 0.269 1.00 98.31 101 ILE A N 1
ATOM 816 C CA . ILE A 1 101 ? 3.125 3.142 1.543 1.00 98.31 101 ILE A CA 1
ATOM 817 C C . ILE A 1 101 ? 2.146 3.461 2.680 1.00 98.31 101 ILE A C 1
ATOM 819 O O . ILE A 1 101 ? 1.489 4.502 2.640 1.00 98.31 101 ILE A O 1
ATOM 823 N N . VAL A 1 102 ? 2.072 2.577 3.673 1.00 98.12 102 VAL A N 1
ATOM 824 C CA . VAL A 1 102 ? 1.377 2.788 4.950 1.00 98.12 102 VAL A CA 1
ATOM 825 C C . VAL A 1 102 ? 2.403 2.653 6.064 1.00 98.12 102 VAL A C 1
ATOM 827 O O . VAL A 1 102 ? 3.056 1.619 6.167 1.00 98.12 102 VAL A O 1
ATOM 830 N N . GLU A 1 103 ? 2.573 3.691 6.868 1.00 97.50 103 GLU A N 1
ATOM 831 C CA . GLU A 1 103 ? 3.579 3.724 7.926 1.00 97.50 103 GLU A CA 1
ATOM 832 C C . GLU A 1 103 ? 2.981 4.262 9.225 1.00 97.50 103 GLU A C 1
ATOM 834 O O . GLU A 1 103 ? 2.160 5.181 9.204 1.00 97.50 103 GLU A O 1
ATOM 839 N N . ASP A 1 104 ? 3.393 3.688 10.359 1.00 96.88 104 ASP A N 1
ATOM 840 C CA . ASP A 1 104 ? 2.978 4.109 11.706 1.00 96.88 104 ASP A CA 1
ATOM 841 C C . ASP A 1 104 ? 1.448 4.186 11.884 1.00 96.88 104 ASP A C 1
ATOM 843 O O . ASP A 1 104 ? 0.957 4.918 12.733 1.00 96.88 104 ASP A O 1
ATOM 847 N N . SER A 1 105 ? 0.679 3.470 11.063 1.00 96.94 105 SER A N 1
ATOM 848 C CA . SER A 1 105 ? -0.778 3.617 10.994 1.00 96.94 105 SER A CA 1
ATOM 849 C C . SER A 1 105 ? -1.493 2.481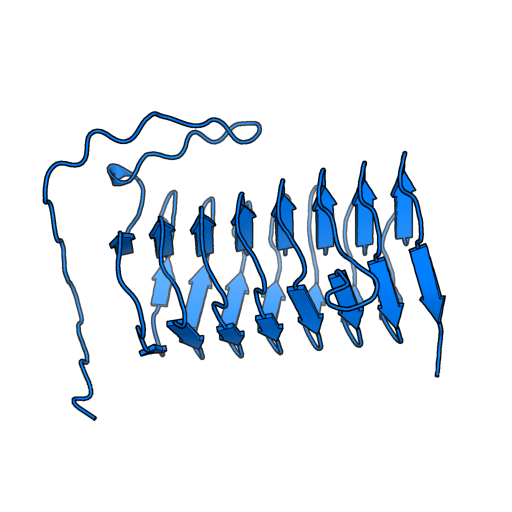 11.735 1.00 96.94 105 SER A C 1
ATOM 851 O O . SER A 1 105 ? -0.870 1.528 12.220 1.00 96.94 105 SER A O 1
ATOM 853 N N . HIS A 1 106 ? -2.822 2.522 11.784 1.00 96.75 106 HIS A N 1
ATOM 854 C CA . HIS A 1 106 ? -3.625 1.416 12.303 1.00 96.75 106 HIS A CA 1
ATOM 855 C C . HIS A 1 106 ? -4.951 1.223 11.572 1.00 96.75 106 HIS A C 1
ATOM 857 O O . HIS A 1 106 ? -5.534 2.158 11.024 1.00 96.75 106 HIS A O 1
ATOM 863 N N . ASP A 1 107 ? -5.416 -0.029 11.558 1.00 97.25 107 ASP A N 1
ATOM 864 C CA . ASP A 1 107 ? -6.737 -0.450 11.064 1.00 97.25 107 ASP A CA 1
ATOM 865 C C . ASP A 1 107 ? -7.056 -0.033 9.607 1.00 97.25 107 ASP A C 1
ATOM 867 O O . ASP A 1 107 ? -8.211 0.174 9.226 1.00 97.25 107 ASP A O 1
ATOM 871 N N . TYR A 1 108 ? -6.036 0.074 8.754 1.00 97.94 108 TYR A N 1
ATOM 872 C CA . TYR A 1 108 ? -6.188 0.463 7.350 1.00 97.94 108 TYR A CA 1
ATOM 873 C C . TYR A 1 108 ? -6.943 -0.589 6.517 1.00 97.94 108 TYR A C 1
ATOM 875 O O . TYR A 1 108 ? -6.911 -1.791 6.791 1.00 97.94 108 TYR A O 1
ATOM 883 N N . VAL A 1 109 ? -7.572 -0.148 5.425 1.00 98.69 109 VAL A N 1
ATOM 884 C CA . VAL A 1 109 ? -8.226 -1.026 4.443 1.00 98.69 109 VAL A CA 1
ATOM 885 C C . VAL A 1 109 ? -7.739 -0.694 3.035 1.00 98.69 109 VAL A C 1
ATOM 887 O O . VAL A 1 109 ? -8.070 0.356 2.487 1.00 98.69 109 VAL A O 1
ATOM 890 N N . ILE A 1 110 ? -7.000 -1.615 2.416 1.00 98.75 110 ILE A N 1
ATOM 891 C CA . ILE A 1 110 ? -6.543 -1.550 1.022 1.00 98.75 110 ILE A CA 1
ATOM 892 C C . ILE A 1 110 ? -7.302 -2.610 0.228 1.00 98.75 110 ILE A C 1
ATOM 894 O O . ILE A 1 110 ? -7.009 -3.806 0.306 1.00 98.75 110 ILE A O 1
ATOM 898 N N . TYR A 1 111 ? -8.306 -2.173 -0.526 1.00 98.81 111 TYR A N 1
ATOM 899 C CA . TYR A 1 111 ? -9.308 -3.069 -1.092 1.00 98.81 111 TYR A CA 1
ATOM 900 C C . TYR A 1 111 ? -9.563 -2.822 -2.578 1.00 98.81 111 TYR A C 1
ATOM 902 O O . TYR A 1 111 ? -9.891 -1.699 -2.945 1.00 98.81 111 TYR A O 1
ATOM 910 N N . ASP A 1 112 ? -9.530 -3.859 -3.419 1.00 98.75 112 ASP A N 1
ATOM 911 C CA . ASP A 1 112 ? -9.929 -3.754 -4.837 1.00 98.75 112 ASP A CA 1
ATOM 912 C C . ASP A 1 112 ? -9.120 -2.700 -5.617 1.00 98.75 112 ASP A C 1
ATOM 914 O O . ASP A 1 112 ? -9.681 -1.896 -6.349 1.00 98.75 112 ASP A O 1
ATOM 918 N N . ASN A 1 113 ? -7.801 -2.619 -5.427 1.00 98.81 113 ASN A N 1
ATOM 919 C CA . ASN A 1 113 ? -6.946 -1.711 -6.203 1.00 98.81 113 ASN A CA 1
ATOM 920 C C . ASN A 1 113 ? -6.137 -2.463 -7.269 1.00 98.81 113 ASN A C 1
ATOM 922 O O . ASN A 1 113 ? -5.800 -3.634 -7.105 1.00 98.81 113 ASN A O 1
ATOM 926 N N . GLU A 1 114 ? -5.774 -1.753 -8.338 1.00 98.75 114 GLU A N 1
ATOM 927 C CA . GLU A 1 114 ? -4.871 -2.231 -9.388 1.00 98.75 114 GLU A CA 1
ATOM 928 C C . GLU A 1 114 ? -3.477 -1.616 -9.199 1.00 98.75 114 GLU A C 1
ATOM 930 O O . GLU A 1 114 ? -3.311 -0.393 -9.261 1.00 98.75 114 GLU A O 1
ATOM 935 N N . PHE A 1 115 ? -2.457 -2.453 -9.027 1.00 98.75 115 PHE A N 1
ATOM 936 C CA . PHE A 1 115 ? -1.054 -2.056 -8.961 1.00 98.75 115 PHE A CA 1
ATOM 937 C C . PHE A 1 115 ? -0.296 -2.605 -10.168 1.00 98.75 115 PHE A C 1
ATOM 939 O O . PHE A 1 115 ? -0.037 -3.801 -10.264 1.00 98.75 115 PHE A O 1
ATOM 946 N N . ASN A 1 116 ? 0.108 -1.720 -11.077 1.00 98.19 116 ASN A N 1
ATOM 947 C CA . ASN A 1 116 ? 0.629 -2.106 -12.385 1.00 98.19 116 ASN A CA 1
ATOM 948 C C . ASN A 1 116 ? 2.004 -1.493 -12.666 1.00 98.19 116 ASN A C 1
ATOM 950 O O . ASN A 1 116 ? 2.150 -0.274 -12.771 1.00 98.19 116 ASN A O 1
ATOM 954 N N . SER A 1 117 ? 3.009 -2.332 -12.908 1.00 98.06 117 SER A N 1
ATOM 955 C CA . SER A 1 117 ? 4.341 -1.883 -13.334 1.00 98.06 117 SER A CA 1
ATOM 956 C C . SER A 1 117 ? 5.048 -0.960 -12.329 1.00 98.06 117 SER A C 1
ATOM 958 O O . SER A 1 117 ? 5.824 -0.102 -12.750 1.00 98.06 117 SER A O 1
ATOM 960 N N . ASN A 1 118 ? 4.762 -1.066 -11.024 1.00 98.12 118 ASN A N 1
ATOM 961 C CA . ASN A 1 118 ? 5.526 -0.329 -10.007 1.00 98.12 118 ASN A CA 1
ATOM 962 C C . ASN A 1 118 ? 6.961 -0.886 -9.918 1.00 98.12 118 ASN A C 1
ATOM 964 O O . ASN A 1 118 ? 7.208 -2.045 -10.257 1.00 98.12 118 ASN A O 1
ATOM 968 N N . ILE A 1 119 ? 7.933 -0.058 -9.545 1.00 97.88 119 ILE A N 1
ATOM 969 C CA . ILE A 1 119 ? 9.344 -0.431 -9.661 1.00 97.88 119 ILE A CA 1
ATOM 970 C C . ILE A 1 119 ? 9.770 -1.267 -8.461 1.00 97.88 119 ILE A C 1
ATOM 972 O O . ILE A 1 119 ? 10.124 -2.430 -8.655 1.00 97.88 119 ILE A O 1
ATOM 976 N N . ASP A 1 120 ? 9.686 -0.708 -7.258 1.00 97.12 120 ASP A N 1
ATOM 977 C CA . ASP A 1 120 ? 10.183 -1.327 -6.034 1.00 97.12 120 ASP A CA 1
ATOM 978 C C . ASP A 1 120 ? 9.079 -2.139 -5.348 1.00 97.12 120 ASP A C 1
ATOM 980 O O . ASP A 1 120 ? 9.214 -3.351 -5.215 1.00 97.12 120 ASP A O 1
ATOM 984 N N . MET A 1 121 ? 7.959 -1.529 -4.951 1.00 97.81 121 MET A N 1
ATOM 985 C CA . MET A 1 121 ? 6.868 -2.257 -4.280 1.00 97.81 121 MET A CA 1
ATOM 986 C C . MET A 1 121 ? 5.492 -1.793 -4.750 1.00 97.81 121 MET A C 1
ATOM 988 O O . MET A 1 121 ? 5.286 -0.617 -5.050 1.00 97.81 121 MET A O 1
ATOM 992 N N . ALA A 1 122 ? 4.520 -2.704 -4.810 1.00 98.44 122 ALA A N 1
ATOM 993 C CA . ALA A 1 122 ? 3.133 -2.293 -5.019 1.00 98.44 122 ALA A CA 1
ATOM 994 C C . ALA A 1 122 ? 2.529 -1.757 -3.715 1.00 98.44 122 ALA A C 1
ATOM 996 O O . ALA A 1 122 ? 2.051 -0.623 -3.701 1.00 98.44 122 ALA A O 1
ATOM 997 N N . ILE A 1 123 ? 2.626 -2.531 -2.632 1.00 98.75 123 ILE A N 1
ATOM 998 C CA . ILE A 1 123 ? 2.184 -2.141 -1.290 1.00 98.75 123 ILE A CA 1
ATOM 999 C C . ILE A 1 123 ? 3.329 -2.380 -0.303 1.00 98.75 123 ILE A C 1
ATOM 1001 O O . ILE A 1 123 ? 3.848 -3.496 -0.215 1.00 98.75 123 ILE A O 1
ATOM 1005 N N . TYR A 1 124 ? 3.701 -1.344 0.444 1.00 98.56 124 TYR A N 1
ATOM 1006 C CA . TYR A 1 124 ? 4.628 -1.428 1.571 1.00 98.56 124 TYR A CA 1
ATOM 1007 C C . TYR A 1 124 ? 3.918 -0.969 2.845 1.00 98.56 124 TYR A C 1
ATOM 1009 O O . TYR A 1 124 ? 3.359 0.126 2.870 1.00 98.56 124 TYR A O 1
ATOM 1017 N N . VAL A 1 125 ? 3.914 -1.814 3.873 1.00 98.38 125 VAL A N 1
ATOM 1018 C CA . VAL A 1 125 ? 3.348 -1.511 5.190 1.00 98.3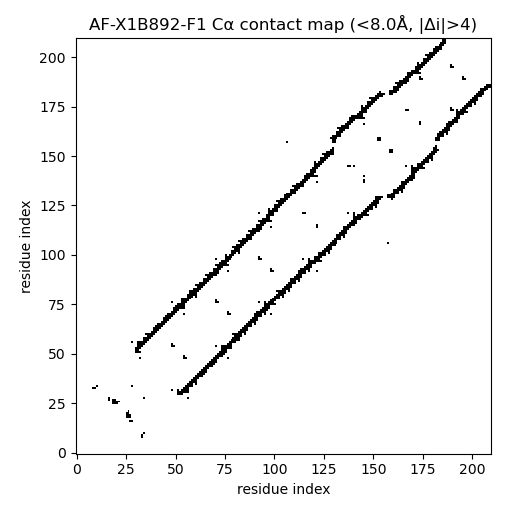8 125 VAL A CA 1
ATOM 1019 C C . VAL A 1 125 ? 4.442 -1.676 6.233 1.00 98.38 125 VAL A C 1
ATOM 1021 O O . VAL A 1 125 ? 5.082 -2.728 6.273 1.00 98.38 125 VAL A O 1
ATOM 1024 N N . ASP A 1 126 ? 4.643 -0.649 7.051 1.00 98.25 126 ASP A N 1
ATOM 1025 C CA . ASP A 1 126 ? 5.742 -0.565 8.012 1.00 98.25 126 ASP A CA 1
ATOM 1026 C C . ASP A 1 126 ? 5.258 -0.066 9.375 1.00 98.25 126 ASP A C 1
ATOM 1028 O O . ASP A 1 126 ? 4.447 0.861 9.444 1.00 98.25 126 ASP A O 1
ATOM 1032 N N . ASN A 1 127 ? 5.737 -0.678 10.460 1.00 97.31 127 ASN A N 1
ATOM 1033 C CA . ASN A 1 127 ? 5.488 -0.244 11.840 1.00 97.31 127 ASN A CA 1
ATOM 1034 C C . ASN A 1 127 ? 4.002 0.046 12.148 1.00 97.31 127 ASN A C 1
ATOM 1036 O O . ASN A 1 127 ? 3.658 0.994 12.850 1.00 97.31 127 ASN A O 1
ATOM 1040 N N . THR A 1 128 ? 3.103 -0.753 11.574 1.00 96.75 128 THR A N 1
ATOM 1041 C CA . THR A 1 128 ? 1.651 -0.516 11.560 1.00 96.75 128 THR A CA 1
ATOM 1042 C C . THR A 1 128 ? 0.926 -1.573 12.400 1.00 96.75 128 THR A C 1
ATOM 1044 O O . THR A 1 128 ? 1.432 -2.684 12.601 1.00 96.75 128 THR A O 1
ATOM 1047 N N . TYR A 1 129 ? -0.266 -1.242 12.904 1.00 96.81 129 TYR A N 1
ATOM 1048 C CA . TYR A 1 129 ? -1.076 -2.138 13.732 1.00 96.81 129 TYR A CA 1
ATOM 1049 C C . TYR A 1 129 ? -2.409 -2.531 13.086 1.00 96.81 129 TYR A C 1
ATOM 1051 O O . TYR A 1 129 ? -3.254 -1.679 12.817 1.00 96.81 129 TYR A O 1
ATOM 1059 N N . GLY A 1 130 ? -2.625 -3.837 12.895 1.00 96.69 130 GLY A N 1
ATOM 1060 C CA . GLY A 1 130 ? -3.823 -4.361 12.227 1.00 96.69 130 GLY A CA 1
ATOM 1061 C C . GLY A 1 130 ? -3.982 -3.864 10.782 1.00 96.69 130 GLY A C 1
ATOM 1062 O O . GLY A 1 130 ? -3.209 -3.043 10.291 1.00 96.69 130 GLY A O 1
ATOM 1063 N N . GLY A 1 131 ? -4.978 -4.386 10.070 1.00 97.62 131 GLY A N 1
ATOM 1064 C CA . GLY A 1 131 ? -5.344 -3.894 8.739 1.00 97.62 131 GLY A CA 1
ATOM 1065 C C . GLY A 1 131 ? -5.756 -4.996 7.774 1.00 97.62 131 GLY A C 1
ATOM 1066 O O . GLY A 1 131 ? -5.570 -6.184 8.035 1.00 97.62 131 GLY A O 1
ATOM 1067 N N . LEU A 1 132 ? -6.333 -4.591 6.645 1.00 98.56 132 LEU A N 1
ATOM 1068 C CA . LEU A 1 132 ? -6.859 -5.487 5.620 1.00 98.56 132 LEU A CA 1
ATOM 1069 C C . LEU A 1 132 ? -6.302 -5.124 4.243 1.00 98.56 132 LEU A C 1
ATOM 1071 O O . LEU A 1 132 ? -6.537 -4.025 3.745 1.00 98.56 132 LEU A O 1
ATOM 1075 N N . ILE A 1 133 ? -5.651 -6.082 3.585 1.00 98.75 133 ILE A N 1
ATOM 1076 C CA . ILE A 1 133 ? -5.226 -6.002 2.185 1.00 98.75 133 ILE A CA 1
ATOM 1077 C C . ILE A 1 133 ? -5.962 -7.081 1.405 1.00 98.75 133 ILE A C 1
ATOM 1079 O O . ILE A 1 133 ? -5.614 -8.262 1.483 1.00 98.75 133 ILE A O 1
ATOM 1083 N N . ARG A 1 134 ? -7.002 -6.697 0.660 1.00 98.75 134 ARG A N 1
ATOM 1084 C CA . ARG A 1 134 ? -7.885 -7.674 0.021 1.00 98.75 134 ARG A CA 1
ATOM 1085 C C . ARG A 1 134 ? -8.291 -7.335 -1.402 1.00 98.75 134 ARG A C 1
ATOM 1087 O O . ARG A 1 134 ? -8.566 -6.181 -1.710 1.00 98.75 134 ARG A O 1
ATOM 1094 N N . LEU A 1 135 ? -8.410 -8.362 -2.245 1.00 98.69 135 LEU A N 1
ATOM 1095 C CA . LEU A 1 135 ? -8.906 -8.237 -3.623 1.00 98.69 135 LEU A CA 1
ATOM 1096 C C . LEU A 1 135 ? -8.090 -7.277 -4.501 1.00 98.69 135 LEU A C 1
ATOM 1098 O O . LEU A 1 135 ? -8.626 -6.700 -5.439 1.00 98.69 135 LEU A O 1
ATOM 1102 N N . ASN A 1 136 ? -6.803 -7.080 -4.216 1.00 98.75 136 ASN A N 1
ATOM 1103 C CA . ASN A 1 136 ? -5.954 -6.248 -5.063 1.00 98.75 136 ASN A CA 1
ATOM 1104 C C . ASN A 1 136 ? -5.357 -7.082 -6.205 1.00 98.75 136 ASN A C 1
ATOM 1106 O O . ASN A 1 136 ? -4.921 -8.215 -5.989 1.00 98.75 136 ASN A O 1
ATOM 1110 N N . ASP A 1 137 ? -5.310 -6.494 -7.400 1.00 98.69 137 ASP A N 1
ATOM 1111 C CA . ASP A 1 137 ? -4.612 -7.038 -8.568 1.00 98.69 137 ASP A CA 1
ATOM 1112 C C . ASP A 1 137 ? -3.242 -6.363 -8.679 1.00 98.69 137 ASP A C 1
ATOM 1114 O O . ASP A 1 137 ? -3.136 -5.151 -8.879 1.00 98.69 137 ASP A O 1
ATOM 1118 N N . ILE A 1 138 ? -2.180 -7.138 -8.488 1.00 98.62 138 ILE A N 1
ATOM 1119 C CA . ILE A 1 138 ? -0.797 -6.676 -8.455 1.00 98.62 138 ILE A CA 1
ATOM 1120 C C . ILE A 1 138 ? -0.027 -7.377 -9.562 1.00 98.62 138 ILE A C 1
ATOM 1122 O O . ILE A 1 138 ? 0.197 -8.589 -9.515 1.00 98.62 138 ILE A O 1
ATOM 1126 N N . PHE A 1 139 ? 0.473 -6.610 -10.529 1.00 97.06 139 PHE A N 1
ATOM 1127 C CA . PHE A 1 139 ? 1.256 -7.177 -11.615 1.00 97.06 139 PHE A CA 1
ATOM 1128 C C . PHE A 1 139 ? 2.442 -6.324 -12.063 1.00 97.06 139 PHE A C 1
ATOM 1130 O O . PHE A 1 139 ? 2.415 -5.093 -12.070 1.00 97.06 139 PHE A O 1
ATOM 1137 N N . GLN A 1 140 ? 3.498 -7.019 -12.500 1.00 96.25 140 GLN A N 1
ATOM 1138 C CA . GLN A 1 140 ? 4.706 -6.436 -13.100 1.00 96.25 140 GLN A CA 1
ATOM 1139 C C . GLN A 1 140 ? 5.552 -5.565 -12.153 1.00 96.25 140 GLN A C 1
ATOM 1141 O O . GLN A 1 140 ? 6.095 -4.547 -12.580 1.00 96.25 140 GLN A O 1
ATOM 1146 N N . VAL A 1 141 ? 5.735 -5.966 -10.889 1.00 96.75 141 VAL A N 1
ATOM 1147 C CA . VAL A 1 141 ? 6.690 -5.274 -9.999 1.00 96.75 141 VAL A CA 1
ATOM 1148 C C . VAL A 1 141 ? 8.127 -5.608 -10.405 1.00 96.75 141 VAL A C 1
ATOM 1150 O O . VAL A 1 141 ? 8.540 -6.766 -10.343 1.00 96.75 141 VAL A O 1
ATOM 1153 N N . SER A 1 142 ? 8.884 -4.610 -10.866 1.00 96.06 142 SER A N 1
ATOM 1154 C CA . SER A 1 142 ? 10.105 -4.865 -11.653 1.00 96.06 142 SER A CA 1
ATOM 1155 C C . SER A 1 142 ? 11.387 -5.120 -10.853 1.00 96.06 142 SER A C 1
ATOM 1157 O O . SER A 1 142 ? 12.308 -5.729 -11.396 1.00 96.06 142 SER A O 1
ATOM 1159 N N . GLN A 1 143 ? 11.469 -4.654 -9.605 1.00 96.06 143 GLN A N 1
ATOM 1160 C CA . GLN A 1 143 ? 12.672 -4.743 -8.768 1.00 96.06 143 GLN A CA 1
ATOM 1161 C C . GLN A 1 143 ? 12.406 -5.263 -7.356 1.00 96.06 143 GLN A C 1
ATOM 1163 O O . GLN A 1 143 ? 13.347 -5.747 -6.737 1.00 96.06 143 GLN A O 1
ATOM 1168 N N . GLY A 1 144 ? 11.172 -5.221 -6.848 1.00 95.81 144 GLY A N 1
ATOM 1169 C CA . GLY A 1 144 ? 10.860 -5.729 -5.511 1.00 95.81 144 GLY A CA 1
ATOM 1170 C C . GLY A 1 144 ? 9.623 -6.609 -5.426 1.00 95.81 144 GLY A C 1
ATOM 1171 O O . GLY A 1 144 ? 9.419 -7.498 -6.260 1.00 95.81 144 GLY A O 1
ATOM 1172 N N . SER A 1 145 ? 8.870 -6.430 -4.345 1.00 97.75 145 SER A N 1
ATOM 1173 C CA . SER A 1 145 ? 7.797 -7.336 -3.934 1.00 97.75 145 SER A CA 1
ATOM 1174 C C . SER A 1 145 ? 6.415 -6.789 -4.282 1.00 97.75 145 SER A C 1
ATOM 1176 O O . SER A 1 145 ? 6.223 -5.580 -4.402 1.00 97.75 145 SER A O 1
ATOM 1178 N N . GLY A 1 146 ? 5.426 -7.675 -4.399 1.00 98.31 146 GLY A N 1
ATOM 1179 C CA . GLY A 1 146 ? 4.026 -7.260 -4.506 1.00 98.31 146 GLY A CA 1
ATOM 1180 C C . GLY A 1 146 ? 3.565 -6.565 -3.224 1.00 98.31 146 GLY A C 1
ATOM 1181 O O . GLY A 1 146 ? 3.378 -5.351 -3.197 1.00 98.31 146 GLY A O 1
ATOM 1182 N N . ILE A 1 147 ? 3.440 -7.342 -2.153 1.00 98.56 147 ILE A N 1
ATOM 1183 C CA . ILE A 1 147 ? 3.078 -6.863 -0.817 1.00 98.56 147 ILE A CA 1
ATOM 1184 C C . ILE A 1 147 ? 4.262 -7.108 0.115 1.00 98.56 147 ILE A C 1
ATOM 1186 O O . ILE A 1 147 ? 4.756 -8.233 0.193 1.00 98.56 147 ILE A O 1
ATOM 1190 N N . THR A 1 148 ? 4.696 -6.082 0.837 1.00 98.56 148 THR A N 1
ATOM 1191 C CA . THR A 1 148 ? 5.668 -6.211 1.926 1.00 98.56 148 THR A CA 1
ATOM 1192 C C . THR A 1 148 ? 5.056 -5.665 3.207 1.00 98.56 148 THR A C 1
ATOM 1194 O O . THR A 1 148 ? 4.597 -4.526 3.215 1.00 98.56 148 THR A O 1
ATOM 1197 N N . ILE A 1 149 ? 5.078 -6.474 4.265 1.00 98.31 149 ILE A N 1
ATOM 1198 C CA . ILE A 1 149 ? 4.709 -6.101 5.632 1.00 98.31 149 ILE A CA 1
ATOM 1199 C C . ILE A 1 149 ? 5.962 -6.240 6.497 1.00 98.31 149 ILE A C 1
ATOM 1201 O O . ILE A 1 149 ? 6.541 -7.331 6.563 1.00 98.31 149 ILE A O 1
ATOM 1205 N N . GLU A 1 150 ? 6.400 -5.148 7.109 1.00 98.19 150 GLU A N 1
ATOM 1206 C CA . GLU A 1 150 ? 7.631 -5.064 7.894 1.00 98.19 150 GLU A CA 1
ATOM 1207 C C . GLU A 1 150 ? 7.354 -4.440 9.261 1.00 98.19 150 GLU A C 1
ATOM 1209 O O . GLU A 1 150 ? 6.588 -3.489 9.364 1.00 98.19 150 GLU A O 1
ATOM 1214 N N . ASP A 1 151 ? 7.933 -5.015 10.317 1.00 97.81 151 ASP A N 1
ATOM 1215 C CA . ASP A 1 151 ? 7.846 -4.496 11.688 1.00 97.81 151 ASP A CA 1
ATOM 1216 C C . ASP A 1 151 ? 6.398 -4.207 12.157 1.00 97.81 151 ASP A C 1
ATOM 1218 O O . ASP A 1 151 ? 6.161 -3.288 12.930 1.00 97.81 151 ASP A O 1
ATOM 1222 N N . CYS A 1 152 ? 5.399 -4.970 11.694 1.00 97.44 152 CYS A N 1
ATOM 1223 C CA . CYS A 1 152 ? 3.992 -4.737 12.037 1.00 97.44 152 CYS A CA 1
ATOM 1224 C C . CYS A 1 152 ? 3.484 -5.682 13.139 1.00 97.44 152 CYS A C 1
ATOM 1226 O O . CYS A 1 152 ? 3.980 -6.796 13.322 1.00 97.44 152 CYS A O 1
ATOM 1228 N N . TRP A 1 153 ? 2.419 -5.287 13.839 1.00 94.56 153 TRP A N 1
ATOM 1229 C CA . TRP A 1 153 ? 1.816 -6.114 14.891 1.00 94.56 153 TRP A CA 1
ATOM 1230 C C . TRP A 1 153 ? 0.299 -6.181 14.746 1.00 94.56 153 TRP A C 1
ATOM 1232 O O . TRP A 1 153 ? -0.375 -5.159 14.696 1.00 94.56 153 TRP A O 1
ATOM 1242 N N . GLY A 1 154 ? -0.266 -7.383 14.705 1.00 89.69 154 GLY A N 1
ATOM 1243 C CA . GLY A 1 154 ? -1.700 -7.594 14.906 1.00 89.69 154 GLY A CA 1
ATOM 1244 C C . GLY A 1 154 ? -2.027 -8.048 16.331 1.00 89.69 154 GLY A C 1
ATOM 1245 O O . GLY A 1 154 ? -1.157 -8.188 17.189 1.00 89.69 154 GLY A O 1
ATOM 1246 N N . THR A 1 155 ? -3.301 -8.349 16.569 1.00 92.25 155 THR A N 1
ATOM 1247 C CA . THR A 1 155 ? -3.749 -9.184 17.699 1.00 92.25 155 THR A CA 1
ATOM 1248 C C . THR A 1 155 ? -4.732 -10.235 17.205 1.00 92.25 155 THR A C 1
ATOM 1250 O O . THR A 1 155 ? -5.212 -10.154 16.080 1.00 92.25 155 THR A O 1
ATOM 1253 N N . GLU A 1 156 ? -5.122 -11.186 18.057 1.00 88.19 156 GLU A N 1
ATOM 1254 C CA . GLU A 1 156 ? -6.214 -12.117 17.736 1.00 88.19 156 GLU A CA 1
ATOM 1255 C C . GLU A 1 156 ? -7.532 -11.403 17.368 1.00 88.19 156 GLU A C 1
ATOM 1257 O O . GLU A 1 156 ? -8.350 -11.965 16.643 1.00 88.19 156 GLU A O 1
ATOM 1262 N N . GLN A 1 157 ? -7.775 -10.189 17.886 1.00 92.94 157 GLN A N 1
ATOM 1263 C CA . GLN A 1 157 ? -8.990 -9.415 17.598 1.00 92.94 157 GLN A CA 1
ATOM 1264 C C . GLN A 1 157 ? -8.844 -8.486 16.388 1.00 92.94 157 GLN A C 1
ATOM 1266 O O . GLN A 1 157 ? -9.854 -8.146 15.774 1.00 92.94 157 GLN A O 1
ATOM 1271 N N . THR A 1 158 ? -7.619 -8.070 16.068 1.00 93.94 158 THR A N 1
ATOM 1272 C CA . THR A 1 158 ? -7.290 -7.168 14.955 1.00 93.94 158 THR A CA 1
ATOM 1273 C C . THR A 1 158 ? -6.013 -7.658 14.258 1.00 93.94 158 THR A C 1
ATOM 1275 O O . THR A 1 158 ? -4.947 -7.048 14.413 1.00 93.94 158 THR A O 1
ATOM 1278 N N . PRO A 1 159 ? -6.061 -8.813 13.572 1.00 96.75 159 PRO A N 1
ATOM 1279 C CA . PRO A 1 159 ? -4.904 -9.321 12.848 1.00 96.75 159 PRO A CA 1
ATOM 1280 C C . PRO A 1 159 ? -4.612 -8.449 11.623 1.00 96.75 159 PRO A C 1
ATOM 1282 O O . PRO A 1 159 ? -5.428 -7.621 11.211 1.00 96.75 159 PRO A O 1
ATOM 1285 N N . ILE A 1 160 ? -3.445 -8.660 11.020 1.00 98.19 160 ILE A N 1
ATOM 1286 C CA . ILE A 1 160 ? -3.184 -8.181 9.661 1.00 98.19 160 ILE A CA 1
ATOM 1287 C C . ILE A 1 160 ? -3.712 -9.245 8.704 1.00 98.19 160 ILE A C 1
ATOM 1289 O O . ILE A 1 160 ? -3.209 -10.369 8.672 1.00 98.19 160 ILE A O 1
ATOM 1293 N N . GLU A 1 161 ? -4.737 -8.904 7.934 1.00 98.31 161 GLU A N 1
ATOM 1294 C CA . GLU A 1 161 ? -5.373 -9.810 6.984 1.00 98.31 161 GLU A CA 1
ATOM 1295 C C . GLU A 1 161 ? -4.905 -9.513 5.560 1.00 98.31 161 GLU A C 1
ATOM 1297 O O . GLU A 1 161 ? -5.050 -8.399 5.057 1.00 98.31 161 GLU A O 1
ATOM 1302 N N . ILE A 1 162 ? -4.386 -10.530 4.876 1.00 98.50 162 ILE A N 1
ATOM 1303 C CA . ILE A 1 162 ? -4.031 -10.455 3.457 1.00 98.50 162 ILE A CA 1
ATOM 1304 C C . ILE A 1 162 ? -4.835 -11.531 2.743 1.00 98.50 162 ILE A C 1
ATOM 1306 O O . ILE A 1 162 ? -4.548 -12.718 2.905 1.00 98.50 162 ILE A O 1
ATOM 1310 N N . ALA A 1 163 ? -5.849 -11.147 1.970 1.00 98.44 163 ALA A N 1
ATOM 1311 C CA . ALA A 1 163 ? -6.777 -12.117 1.400 1.00 98.44 163 ALA A CA 1
ATOM 1312 C C . ALA A 1 163 ? -7.154 -11.860 -0.059 1.00 98.44 163 ALA A C 1
ATOM 1314 O O . ALA A 1 163 ? -7.264 -10.717 -0.483 1.00 98.44 163 ALA A O 1
ATOM 1315 N N . ASP A 1 164 ? -7.412 -12.917 -0.827 1.00 98.44 164 ASP A N 1
ATOM 1316 C CA . ASP A 1 164 ? -7.949 -12.829 -2.196 1.00 98.44 164 ASP A CA 1
ATOM 1317 C C . ASP A 1 164 ? -7.161 -11.907 -3.151 1.00 98.44 164 ASP A C 1
ATOM 1319 O O . ASP A 1 164 ? -7.734 -11.337 -4.079 1.00 98.44 164 ASP A O 1
ATOM 1323 N N . ASN A 1 165 ? -5.864 -11.689 -2.925 1.00 98.44 165 ASN A N 1
ATOM 1324 C CA . ASN A 1 165 ? -5.062 -10.861 -3.825 1.00 98.44 165 ASN A CA 1
ATOM 1325 C C . ASN A 1 165 ? -4.534 -11.707 -4.990 1.00 98.44 165 ASN A C 1
ATOM 1327 O O . ASN A 1 165 ? -4.084 -12.840 -4.792 1.00 98.44 165 ASN A O 1
ATOM 1331 N N . GLU A 1 166 ? -4.534 -11.142 -6.195 1.00 98.25 166 GLU A N 1
ATOM 1332 C CA . GLU A 1 166 ? -3.868 -11.715 -7.365 1.00 98.25 166 GLU A CA 1
ATOM 1333 C C . GLU A 1 166 ? -2.525 -11.009 -7.552 1.00 98.25 166 GLU A C 1
ATOM 1335 O O . GLU A 1 166 ? -2.468 -9.805 -7.761 1.00 98.25 166 GLU A O 1
ATOM 1340 N N . ILE A 1 167 ? -1.422 -11.750 -7.429 1.00 98.31 167 ILE A N 1
ATOM 1341 C CA . ILE A 1 167 ? -0.065 -11.202 -7.474 1.00 98.31 167 ILE A CA 1
ATOM 1342 C C . ILE A 1 167 ? 0.735 -11.955 -8.525 1.00 98.31 167 ILE A C 1
ATOM 1344 O O . ILE A 1 167 ? 1.139 -13.106 -8.320 1.00 98.31 167 ILE A O 1
ATOM 1348 N N . THR A 1 168 ? 0.982 -11.306 -9.661 1.00 97.50 168 THR A N 1
ATOM 1349 C CA . THR A 1 168 ? 1.641 -11.930 -10.809 1.00 97.50 168 THR A CA 1
ATOM 1350 C C . THR A 1 168 ? 2.879 -11.173 -11.289 1.00 97.50 168 THR A C 1
ATOM 1352 O O . THR A 1 168 ? 2.928 -9.948 -11.331 1.00 97.50 168 THR A O 1
ATOM 1355 N N . SER A 1 169 ? 3.899 -11.905 -11.739 1.00 95.88 169 SER A N 1
ATOM 1356 C CA . SER A 1 169 ? 5.078 -11.326 -12.413 1.00 95.88 169 SER A CA 1
ATOM 1357 C C . SER A 1 169 ? 5.819 -10.270 -11.574 1.00 95.88 169 SER A C 1
ATOM 1359 O O . SER A 1 169 ? 6.044 -9.152 -12.039 1.00 95.88 169 SER A O 1
ATOM 1361 N N . VAL A 1 170 ? 6.184 -10.608 -10.337 1.00 95.19 170 VAL A N 1
ATOM 1362 C CA . VAL A 1 170 ? 6.961 -9.725 -9.448 1.00 95.19 170 VAL A CA 1
ATOM 1363 C C . VAL A 1 170 ? 8.411 -10.202 -9.332 1.00 95.19 170 VAL A C 1
ATOM 1365 O O . VAL A 1 170 ? 8.687 -11.398 -9.430 1.00 95.19 170 VAL A O 1
ATOM 1368 N N . PHE A 1 171 ? 9.357 -9.284 -9.147 1.00 95.56 171 PHE A N 1
ATOM 1369 C CA . PHE A 1 171 ? 10.782 -9.621 -9.189 1.00 95.56 171 PHE A CA 1
ATOM 1370 C C . PHE A 1 171 ? 11.302 -10.342 -7.938 1.00 95.56 171 PHE A C 1
ATOM 1372 O O . PHE A 1 171 ? 12.173 -11.190 -8.066 1.00 95.56 171 PHE A O 1
ATOM 1379 N N . HIS A 1 172 ? 10.780 -10.051 -6.747 1.00 95.44 172 HIS A N 1
ATOM 1380 C CA . HIS A 1 172 ? 11.164 -10.752 -5.517 1.00 95.44 172 HIS A CA 1
ATOM 1381 C C . HIS A 1 172 ? 10.014 -11.621 -5.003 1.00 95.44 172 HIS A C 1
ATOM 1383 O O . HIS A 1 172 ? 9.626 -12.606 -5.645 1.00 95.44 172 HIS A O 1
ATOM 1389 N N . TYR A 1 173 ? 9.444 -11.253 -3.860 1.00 97.94 173 TYR A N 1
ATOM 1390 C CA . TYR A 1 173 ? 8.344 -11.966 -3.234 1.00 97.94 173 TYR A CA 1
ATOM 1391 C C . TYR A 1 173 ? 7.007 -11.458 -3.774 1.00 97.94 173 TYR A C 1
ATOM 1393 O O . TYR A 1 173 ? 6.803 -10.261 -3.960 1.00 97.94 173 TYR A O 1
ATOM 1401 N N . GLY A 1 174 ? 6.050 -12.360 -3.974 1.00 97.94 174 GLY A N 1
ATOM 1402 C CA . GLY A 1 174 ? 4.646 -11.970 -4.097 1.00 97.94 174 GLY A CA 1
ATOM 1403 C C . GLY A 1 174 ? 4.172 -11.282 -2.826 1.00 97.94 174 GLY A C 1
ATOM 1404 O O . GLY A 1 174 ? 3.697 -10.152 -2.873 1.00 97.94 174 GLY A O 1
ATOM 1405 N N . ILE A 1 175 ? 4.383 -11.959 -1.696 1.00 98.38 175 ILE A N 1
ATOM 1406 C CA . ILE A 1 175 ? 4.092 -11.456 -0.353 1.00 98.38 175 ILE A CA 1
ATOM 1407 C C . ILE A 1 175 ? 5.330 -11.687 0.511 1.00 98.38 175 ILE A C 1
ATOM 1409 O O . ILE A 1 175 ? 5.830 -12.813 0.578 1.00 98.38 175 ILE A O 1
ATOM 1413 N N . ARG A 1 176 ? 5.825 -10.640 1.166 1.00 98.25 176 ARG A N 1
ATOM 1414 C CA . ARG A 1 176 ? 6.927 -10.702 2.128 1.00 98.25 176 ARG A CA 1
ATOM 1415 C C . ARG A 1 176 ? 6.448 -10.223 3.492 1.00 98.25 176 ARG A C 1
ATOM 1417 O O . ARG A 1 176 ? 5.932 -9.118 3.594 1.00 98.25 176 ARG A O 1
ATOM 1424 N N . ILE A 1 177 ? 6.662 -11.037 4.517 1.00 98.44 177 ILE A N 1
ATOM 1425 C CA . ILE A 1 177 ? 6.359 -10.735 5.916 1.00 98.44 177 ILE A CA 1
ATOM 1426 C C . ILE A 1 177 ? 7.673 -10.759 6.699 1.00 98.44 177 ILE A C 1
ATOM 1428 O O . ILE A 1 177 ? 8.370 -11.778 6.696 1.00 98.44 177 ILE A O 1
ATOM 1432 N N . LEU A 1 178 ? 8.029 -9.651 7.341 1.00 98.31 178 LEU A N 1
ATOM 1433 C CA . LEU A 1 178 ? 9.288 -9.479 8.063 1.00 98.31 178 LEU A CA 1
ATOM 1434 C C . LEU A 1 178 ? 9.025 -8.889 9.454 1.00 98.31 178 LEU A C 1
ATOM 1436 O O . LEU A 1 178 ? 8.302 -7.906 9.567 1.00 98.31 178 LEU A O 1
ATOM 1440 N N . HIS A 1 179 ? 9.604 -9.485 10.503 1.00 97.81 179 HIS A N 1
ATOM 1441 C CA . HIS A 1 179 ? 9.477 -9.014 11.897 1.00 97.81 179 HIS A CA 1
ATOM 1442 C C . HIS A 1 179 ? 8.032 -8.718 12.336 1.00 97.81 179 HIS A C 1
ATOM 1444 O O . HIS A 1 179 ? 7.786 -7.804 13.117 1.00 97.81 179 HIS A O 1
ATOM 1450 N N . THR A 1 180 ? 7.072 -9.476 11.812 1.00 97.56 180 THR A N 1
ATOM 1451 C CA . THR A 1 180 ? 5.648 -9.188 11.980 1.00 97.56 180 THR A CA 1
ATOM 1452 C C . THR A 1 180 ? 4.967 -10.290 12.789 1.00 97.56 180 THR A C 1
ATOM 1454 O O . THR A 1 180 ? 5.365 -11.457 12.722 1.00 97.56 180 THR A O 1
ATOM 1457 N N . GLU A 1 181 ? 3.933 -9.940 13.551 1.00 97.62 181 GLU A N 1
ATOM 1458 C CA . GLU A 1 181 ? 3.145 -10.895 14.342 1.00 97.62 181 GLU A CA 1
ATOM 1459 C C . GLU A 1 181 ? 1.646 -10.823 14.022 1.00 97.62 181 GLU A C 1
ATOM 1461 O O . GLU A 1 181 ? 1.138 -9.759 13.669 1.00 97.62 181 GLU A O 1
ATOM 1466 N N . HIS A 1 182 ? 0.935 -11.946 14.189 1.00 97.69 182 HIS A N 1
ATOM 1467 C CA . HIS A 1 182 ? -0.523 -12.055 14.015 1.00 97.69 182 HIS A CA 1
ATOM 1468 C C . HIS A 1 182 ? -1.007 -11.695 12.596 1.00 97.69 182 HIS A C 1
ATOM 1470 O O . HIS A 1 182 ? -1.845 -10.809 12.402 1.00 97.69 182 HIS A O 1
ATOM 1476 N N . VAL A 1 183 ? -0.490 -12.413 11.593 1.00 97.94 183 VAL A N 1
ATOM 1477 C CA . VAL A 1 183 ? -0.903 -12.265 10.185 1.00 97.94 183 VAL A CA 1
ATOM 1478 C C . VAL A 1 183 ? -1.762 -13.448 9.760 1.00 97.94 183 VAL A C 1
ATOM 1480 O O . VAL A 1 183 ? -1.356 -14.602 9.911 1.00 97.94 183 VAL A O 1
ATOM 1483 N N . TRP A 1 184 ? -2.914 -13.170 9.155 1.00 98.06 184 TRP A N 1
ATOM 1484 C CA . TRP A 1 184 ? -3.757 -14.174 8.514 1.00 98.06 184 TRP A CA 1
ATOM 1485 C C . TRP A 1 184 ? -3.745 -13.999 6.996 1.00 98.06 184 TRP A C 1
ATOM 1487 O O . TRP A 1 184 ? -4.118 -12.952 6.468 1.00 98.06 184 TRP A O 1
ATOM 1497 N N . MET A 1 185 ? -3.313 -15.039 6.286 1.00 98.19 185 MET A N 1
ATOM 1498 C CA . MET A 1 185 ? -3.304 -15.086 4.828 1.00 98.19 185 MET A CA 1
ATOM 1499 C C . MET A 1 185 ? -4.304 -16.117 4.308 1.00 98.19 185 MET A C 1
ATOM 1501 O O . MET A 1 185 ? -4.250 -17.292 4.683 1.00 98.19 185 MET A O 1
ATOM 1505 N N . GLU A 1 186 ? -5.169 -15.698 3.388 1.00 97.94 186 GLU A N 1
ATOM 1506 C CA . GLU A 1 186 ? -6.246 -16.536 2.849 1.00 97.94 186 GLU A CA 1
ATOM 1507 C C . GLU A 1 186 ? -6.422 -16.318 1.344 1.00 97.94 186 GLU A C 1
ATOM 1509 O O . GLU A 1 186 ? -6.490 -15.190 0.876 1.00 97.94 186 GLU A O 1
ATOM 1514 N N . ASP A 1 187 ? -6.455 -17.396 0.563 1.00 97.50 187 ASP A N 1
ATOM 1515 C CA . ASP A 1 187 ? -6.841 -17.364 -0.859 1.00 97.50 187 ASP A CA 1
ATOM 1516 C C . ASP A 1 187 ? -6.077 -16.376 -1.764 1.00 97.50 187 ASP A C 1
ATOM 1518 O O . ASP A 1 187 ? -6.548 -15.971 -2.824 1.00 97.50 187 ASP A O 1
ATOM 1522 N N . ASN A 1 188 ? -4.833 -16.045 -1.409 1.00 97.31 188 ASN A N 1
ATOM 1523 C CA . ASN A 1 188 ? -3.961 -15.259 -2.280 1.00 97.31 188 ASN A CA 1
ATOM 1524 C C . ASN A 1 188 ? -3.406 -16.115 -3.426 1.00 97.31 188 ASN A C 1
ATOM 1526 O O . ASN A 1 188 ? -2.853 -17.201 -3.216 1.00 97.31 188 ASN A O 1
ATOM 1530 N N . TYR A 1 189 ? -3.481 -15.589 -4.644 1.00 97.50 189 TYR A N 1
ATOM 1531 C CA . TYR A 1 189 ? -2.916 -16.204 -5.835 1.00 97.50 189 TYR A CA 1
ATOM 1532 C C . TYR A 1 189 ? -1.584 -15.545 -6.198 1.00 97.50 189 TYR A C 1
ATOM 1534 O O . TYR A 1 189 ? -1.549 -14.475 -6.795 1.00 97.50 189 TYR A O 1
ATOM 1542 N N . VAL A 1 190 ? -0.472 -16.198 -5.849 1.00 97.00 190 VAL A N 1
ATOM 1543 C CA . VAL A 1 190 ? 0.887 -15.714 -6.142 1.00 97.00 190 VAL A CA 1
ATOM 1544 C C . VAL A 1 190 ? 1.512 -16.549 -7.260 1.00 97.00 190 VAL A C 1
ATOM 1546 O O . VAL A 1 190 ? 1.746 -17.747 -7.090 1.00 97.00 190 VAL A O 1
ATOM 1549 N N . MET A 1 191 ? 1.813 -15.927 -8.401 1.00 95.19 191 MET A N 1
ATOM 1550 C CA . MET A 1 191 ? 2.390 -16.604 -9.567 1.00 95.19 191 MET A CA 1
ATOM 1551 C C . MET A 1 191 ? 3.522 -15.786 -10.203 1.00 95.19 191 MET A C 1
ATOM 1553 O O . MET A 1 191 ? 3.484 -14.564 -10.255 1.00 95.19 191 MET A O 1
ATOM 1557 N N . PHE A 1 192 ? 4.535 -16.465 -10.748 1.00 87.94 192 PHE A N 1
ATOM 1558 C CA . PHE A 1 192 ? 5.668 -15.829 -11.442 1.00 87.94 192 PHE A CA 1
ATOM 1559 C C . PHE A 1 192 ? 6.422 -14.785 -10.601 1.00 87.94 192 PHE A C 1
ATOM 1561 O O . PHE A 1 192 ? 6.990 -13.845 -11.150 1.00 87.94 192 PHE A O 1
ATOM 1568 N N . SER A 1 193 ? 6.431 -14.959 -9.280 1.00 85.00 193 SER A N 1
ATOM 1569 C CA . SER A 1 193 ? 7.409 -14.338 -8.393 1.00 85.00 193 SER A CA 1
ATOM 1570 C C . SER A 1 193 ? 8.674 -15.197 -8.339 1.00 85.00 193 SER A C 1
ATOM 1572 O O . SER A 1 193 ? 8.590 -16.421 -8.482 1.00 85.00 193 SER A O 1
ATOM 1574 N N . TYR A 1 194 ? 9.847 -14.587 -8.150 1.00 88.38 194 TYR A N 1
ATOM 1575 C CA . TYR A 1 194 ? 11.080 -15.364 -7.976 1.00 88.38 194 TYR A CA 1
ATOM 1576 C C . TYR A 1 194 ? 11.071 -16.129 -6.651 1.00 88.38 194 TYR A C 1
ATOM 1578 O O . TYR A 1 194 ? 11.473 -17.293 -6.619 1.00 88.38 194 TYR A O 1
ATOM 1586 N N . ASP A 1 195 ? 10.554 -15.499 -5.593 1.00 93.94 195 ASP A N 1
ATOM 1587 C CA . ASP A 1 195 ? 10.686 -16.005 -4.226 1.00 93.94 195 ASP A CA 1
ATOM 1588 C C . ASP A 1 195 ? 9.356 -16.489 -3.606 1.00 93.94 195 ASP A C 1
ATOM 1590 O O . ASP A 1 195 ? 9.341 -17.014 -2.494 1.00 93.94 195 ASP A O 1
ATOM 1594 N N . GLY A 1 196 ? 8.219 -16.380 -4.308 1.00 95.94 196 GLY A N 1
ATOM 1595 C CA . GLY A 1 196 ? 6.937 -16.882 -3.795 1.00 95.94 196 GLY A CA 1
ATOM 1596 C C . GLY A 1 196 ? 6.399 -16.044 -2.633 1.00 95.94 196 GLY A C 1
ATOM 1597 O O . GLY A 1 196 ? 6.132 -14.855 -2.805 1.00 95.94 196 GLY A O 1
ATOM 1598 N N . ILE A 1 197 ? 6.214 -16.676 -1.472 1.00 97.25 197 ILE A N 1
ATOM 1599 C CA . ILE A 1 197 ? 5.850 -16.027 -0.205 1.00 97.25 197 ILE A CA 1
ATOM 1600 C C . ILE A 1 197 ? 7.037 -16.172 0.752 1.00 97.25 197 ILE A C 1
ATOM 1602 O O . ILE A 1 197 ? 7.475 -17.292 1.018 1.00 97.25 197 ILE A O 1
ATOM 1606 N N . GLY A 1 198 ? 7.544 -15.051 1.264 1.00 97.69 198 GLY A N 1
ATOM 1607 C CA . GLY A 1 198 ? 8.651 -15.000 2.219 1.00 97.69 198 GLY A CA 1
ATOM 1608 C C . GLY A 1 198 ? 8.163 -14.620 3.610 1.00 97.69 198 GLY A C 1
ATOM 1609 O O . GLY A 1 198 ? 7.433 -13.644 3.752 1.00 97.69 198 GLY A O 1
ATOM 1610 N N . ILE A 1 199 ? 8.567 -15.377 4.631 1.00 97.75 199 ILE A N 1
ATOM 1611 C CA . ILE A 1 199 ? 8.267 -15.083 6.037 1.00 97.75 199 ILE A CA 1
ATOM 1612 C C . ILE A 1 199 ? 9.576 -15.144 6.817 1.00 97.75 199 ILE A C 1
ATOM 1614 O O . ILE A 1 199 ? 10.225 -16.190 6.882 1.00 97.75 199 ILE A O 1
ATOM 1618 N N . GLU A 1 200 ? 9.963 -14.022 7.408 1.00 98.25 200 GLU A N 1
ATOM 1619 C CA . GLU A 1 200 ? 11.251 -13.831 8.063 1.00 98.25 200 GLU A CA 1
ATOM 1620 C C . GLU A 1 200 ? 11.032 -13.257 9.466 1.00 98.25 200 GLU A C 1
ATOM 1622 O O . GLU A 1 200 ? 10.321 -12.271 9.638 1.00 98.25 200 GLU A O 1
ATOM 1627 N N . TYR A 1 201 ? 11.631 -13.885 10.484 1.00 97.44 201 TYR A N 1
ATOM 1628 C CA . TYR A 1 201 ? 11.615 -13.399 11.875 1.00 97.44 201 TYR A CA 1
ATOM 1629 C C . TYR A 1 201 ? 10.223 -13.022 12.414 1.00 97.44 201 TYR A C 1
ATOM 1631 O O . TYR A 1 201 ? 10.089 -12.098 13.206 1.00 97.44 201 TYR A O 1
ATOM 1639 N N . SER A 1 202 ? 9.197 -13.733 11.960 1.00 97.38 202 SER A N 1
ATOM 1640 C CA . SER A 1 202 ? 7.792 -13.424 12.219 1.00 97.38 202 SER A CA 1
ATOM 1641 C C . SER A 1 202 ? 7.139 -14.537 13.037 1.00 97.38 202 SER A C 1
ATOM 1643 O O . SER A 1 202 ? 7.616 -15.680 13.029 1.00 97.38 202 SER A O 1
ATOM 1645 N N . SER A 1 203 ? 6.063 -14.219 13.751 1.00 96.81 203 SER A N 1
ATOM 1646 C CA . SER A 1 203 ? 5.364 -15.156 14.637 1.00 96.81 203 SER A CA 1
ATOM 1647 C C . SER A 1 203 ? 3.843 -15.101 14.434 1.00 96.81 203 SER A C 1
ATOM 1649 O O . SER A 1 203 ? 3.321 -14.174 13.829 1.00 96.81 203 SER A O 1
ATOM 1651 N N . ASP A 1 204 ? 3.139 -16.152 14.858 1.00 96.75 204 ASP A N 1
ATOM 1652 C CA . ASP A 1 204 ? 1.684 -16.309 14.696 1.00 96.75 204 ASP A CA 1
ATOM 1653 C C . ASP A 1 204 ? 1.148 -15.991 13.284 1.00 96.75 204 ASP A C 1
ATOM 1655 O O . ASP A 1 204 ? 0.338 -15.089 13.069 1.00 96.75 204 ASP A O 1
ATOM 1659 N N . ILE A 1 205 ? 1.663 -16.733 12.298 1.00 97.56 205 ILE A N 1
ATOM 1660 C CA . ILE A 1 205 ? 1.285 -16.590 10.891 1.00 97.56 205 ILE A CA 1
ATOM 1661 C C . ILE A 1 205 ? 0.368 -17.743 10.489 1.00 97.56 205 ILE A C 1
ATOM 1663 O O . ILE A 1 205 ? 0.787 -18.904 10.447 1.00 97.56 205 ILE A O 1
ATOM 1667 N N . GLY A 1 206 ? -0.878 -17.417 10.160 1.00 96.25 206 GLY A N 1
ATOM 1668 C CA . GLY A 1 206 ? -1.839 -18.346 9.582 1.00 96.25 206 GLY A CA 1
ATOM 1669 C C . GLY A 1 206 ? -1.845 -18.259 8.060 1.00 96.25 206 GLY A C 1
ATOM 1670 O O . GLY A 1 206 ? -1.917 -17.172 7.496 1.00 96.25 206 GLY A O 1
ATOM 1671 N N . ILE A 1 207 ? -1.780 -19.407 7.383 1.00 96.38 207 ILE A N 1
ATOM 1672 C CA . ILE A 1 207 ? -1.956 -19.503 5.929 1.00 96.38 207 ILE A CA 1
ATOM 1673 C C . ILE A 1 207 ? -3.009 -20.561 5.662 1.00 96.38 207 ILE A C 1
ATOM 1675 O O . ILE A 1 207 ? -2.852 -21.717 6.067 1.00 96.38 207 ILE A O 1
ATOM 1679 N N . SER A 1 208 ? -4.066 -20.180 4.961 1.00 94.81 208 SER A N 1
ATOM 1680 C CA . SER A 1 208 ? -5.139 -21.089 4.594 1.00 94.81 208 SER A CA 1
ATOM 1681 C C . SER A 1 208 ? -5.540 -20.931 3.131 1.00 94.81 208 SER A C 1
ATOM 1683 O O . SER A 1 208 ? -5.202 -19.958 2.457 1.00 94.81 208 SER A O 1
ATOM 1685 N N . LYS A 1 209 ? -6.217 -21.962 2.634 1.00 87.75 209 LYS A N 1
ATOM 1686 C CA . LYS A 1 209 ? -6.892 -21.972 1.344 1.00 87.75 209 LYS A CA 1
ATOM 1687 C C . LYS A 1 209 ? -8.295 -22.503 1.588 1.00 87.75 209 LYS A C 1
ATOM 1689 O O . LYS A 1 209 ? -8.410 -23.565 2.213 1.00 87.75 209 LYS A O 1
ATOM 1694 N N . VAL A 1 210 ? -9.311 -21.798 1.110 1.00 62.31 210 VAL A N 1
ATOM 1695 C CA . VAL A 1 210 ? -10.719 -22.193 1.242 1.00 62.31 210 VAL A CA 1
ATOM 1696 C C . VAL A 1 210 ? -11.218 -22.890 -0.024 1.00 62.31 210 VAL A C 1
ATOM 1698 O O . VAL A 1 210 ? -10.687 -22.657 -1.136 1.00 62.31 210 VAL A O 1
#

Mean predicted aligned error: 5.89 Å

InterPro domains:
  IPR006626 Parallel beta-helix repeat [SM00710] (83-104)
  IPR006626 Parallel beta-helix repeat [SM00710] (105-127)
  IPR006626 Parallel beta-helix repeat [SM00710] (128-151)
  IPR006626 Parallel beta-helix repeat [SM00710] (157-179)
  IPR006626 Parallel beta-helix repeat [SM00710] (180-201)
  IPR007742 Periplasmic copper-binding protein NosD-like, beta helix domain [PF05048] (29-150)
  IPR011050 Pectin lyase fold/virulence factor [SSF51126] (30-203)
  IPR012334 Pectin lyase fold [G3DSA:2.160.20.10] (13-209)

Solvent-accessible surface area (backbone atoms only — not comparable to full-atom values): 9852 Å² total; per-residue (Å²): 132,87,83,76,85,73,95,75,73,87,78,84,69,91,70,93,68,80,75,46,74,61,93,89,46,61,59,50,80,87,48,30,72,35,71,47,63,76,44,64,64,48,76,47,62,67,47,79,38,64,70,33,56,26,26,36,35,35,39,42,27,26,58,24,37,42,32,54,24,39,22,29,49,11,45,27,17,34,37,35,30,49,22,37,44,32,36,40,29,51,28,39,23,30,45,7,37,24,18,31,40,40,30,56,23,30,51,34,35,43,35,45,29,40,27,39,45,11,34,41,23,32,34,39,37,32,55,25,35,30,26,38,41,30,48,28,42,34,35,41,18,67,66,19,25,31,35,37,41,32,55,25,41,33,40,100,92,43,33,31,37,41,30,48,27,40,27,35,46,16,49,29,20,25,38,33,40,30,51,26,36,29,35,40,36,34,54,57,46,71,42,67,28,73,56,43,70,42,80,38,85,54,46,66,72,48,77,54,76,131

Organism: NCBI:txid412755

pLDDT: mean 89.64, std 18.2, range [27.84, 98.81]

Foldseek 3Di:
DPPDPDPDDDPPPPDPDDFDDDPHDTDDQVQERAEDECEEAAEAEQAEAEDTQEDHEYYAYENYEYEHYEFEHYQERYEYHQYEQYEYEHYEQYQHCESYEYENYEAYEAEHYEYYQHAAEDYEYYCYEAYEAENYEADNHHHYEHEEHELYEYDPVGAHEYEHYEFEQHAAEPYEYYNYERYEYEHYHHYNYPHYYHYYNYYHYHHDYD

Nearest PDB structures (foldseek):
  5zks-assembly1_A  TM=7.198E-01  e=3.937E-03  Pseudarthrobacter chlorophenolicus A6
  8hui-assembly1_B  TM=5.658E-01  e=7.548E-04  Streptomyces peucetius subsp. caesius ATCC 27952
  4nk8-assembly1_A  TM=5.950E-01  e=3.937E-03  Pseudomonas syringae pv. tomato str. DC3000
  2inv-assembly1_B  TM=4.754E-01  e=1.164E-02  Bacillus sp. snu-7
  7o13-assembly1_A  TM=2.942E-01  e=2.799E-02  Stutzerimonas stutzeri ATCC 14405 = CCUG 16156

Radius of gyration: 16.09 Å; Cα contacts (8 Å, |Δi|>4): 661; chains: 1; bounding box: 39×48×31 Å

Secondary structure (DSSP, 8-state):
------S---------PPPEEETTEEE-GGGEEEEEEEEE--EEES-EEES-SEEEEEEEEES-EEES-EEESSSEEEEEES-BS-EEES-EEES-SEEEEEES-EEEEEES-EEES-SSEEEEEES-EEEEEES-EEE--SSS-SEEEES-B--SSS-EEEES-EEES-SSEEEEEES-EEEEEES-EEES-SSEEEEES-EEEEEE--